Protein AF-A0A382ET36-F1 (afdb_monomer_lite)

Radius of gyration: 20.98 Å; chains: 1; bounding box: 44×44×84 Å

Structure (mmCIF, N/CA/C/O backbone):
data_AF-A0A382ET36-F1
#
_entry.id   AF-A0A382ET36-F1
#
loop_
_atom_site.group_PDB
_atom_site.id
_atom_site.type_symbol
_atom_site.label_atom_id
_atom_site.label_alt_id
_atom_site.label_comp_id
_atom_site.label_asym_id
_atom_site.label_entity_id
_atom_site.label_seq_id
_atom_site.pdbx_PDB_ins_code
_atom_site.Cartn_x
_atom_site.Cartn_y
_atom_site.Cartn_z
_atom_site.occupancy
_atom_site.B_iso_or_equiv
_atom_site.auth_seq_id
_atom_site.auth_comp_id
_atom_site.auth_asym_id
_atom_site.auth_atom_id
_atom_site.pdbx_PDB_model_num
ATOM 1 N N . MET A 1 1 ? 25.405 19.752 64.818 1.00 38.84 1 MET A N 1
ATOM 2 C CA . MET A 1 1 ? 25.797 19.235 63.486 1.00 38.84 1 MET A CA 1
ATOM 3 C C . MET A 1 1 ? 24.832 18.096 63.172 1.00 38.84 1 MET A C 1
ATOM 5 O O . MET A 1 1 ? 24.966 17.043 63.767 1.00 38.84 1 MET A O 1
ATOM 9 N N . ARG A 1 2 ? 23.612 18.401 62.718 1.00 44.94 2 ARG A N 1
ATOM 10 C CA . ARG A 1 2 ? 23.161 18.512 61.315 1.00 44.94 2 ARG A CA 1
ATOM 11 C C . ARG A 1 2 ? 23.387 17.213 60.532 1.00 44.94 2 ARG A C 1
ATOM 13 O O . ARG A 1 2 ? 24.529 16.916 60.215 1.00 44.94 2 ARG A O 1
ATOM 20 N N . ASN A 1 3 ? 22.295 16.484 60.277 1.00 40.38 3 ASN A N 1
ATOM 21 C CA . ASN A 1 3 ? 21.882 15.988 58.955 1.00 40.38 3 ASN A CA 1
ATOM 22 C C . ASN A 1 3 ? 20.541 15.239 59.080 1.00 40.38 3 ASN A C 1
ATOM 24 O O . ASN A 1 3 ? 20.500 14.045 59.348 1.00 40.38 3 ASN A O 1
ATOM 28 N N . ILE A 1 4 ? 19.438 15.974 58.907 1.00 47.41 4 ILE A N 1
ATOM 29 C CA . ILE A 1 4 ? 18.112 15.412 58.621 1.00 47.41 4 ILE A CA 1
ATOM 30 C C . ILE A 1 4 ? 18.031 15.326 57.096 1.00 47.41 4 ILE A C 1
ATOM 32 O O . ILE A 1 4 ? 18.038 16.358 56.426 1.00 47.41 4 ILE A O 1
ATOM 36 N N . ILE A 1 5 ? 18.028 14.110 56.553 1.00 51.38 5 ILE A N 1
ATOM 37 C CA . ILE A 1 5 ? 17.804 13.863 55.126 1.00 51.38 5 ILE A CA 1
ATOM 38 C C . ILE A 1 5 ? 16.295 13.967 54.895 1.00 51.38 5 ILE A C 1
ATOM 40 O O . ILE A 1 5 ? 15.520 13.135 55.361 1.00 51.38 5 ILE A O 1
ATOM 44 N N . LEU A 1 6 ? 15.889 15.044 54.227 1.00 43.28 6 LEU A N 1
ATOM 45 C CA . LEU A 1 6 ? 14.518 15.299 53.807 1.00 43.28 6 LEU A CA 1
ATOM 46 C C . LEU A 1 6 ? 14.215 14.381 52.611 1.00 43.28 6 LEU A C 1
ATOM 48 O O . LEU A 1 6 ? 14.739 14.596 51.519 1.00 43.28 6 LEU A O 1
ATOM 52 N N . PHE A 1 7 ? 13.408 13.338 52.812 1.00 47.53 7 PHE A N 1
ATOM 53 C CA . PHE A 1 7 ? 12.861 12.543 51.712 1.00 47.53 7 PHE A CA 1
ATOM 54 C C . PHE A 1 7 ? 11.809 13.402 51.002 1.00 47.53 7 PHE A C 1
ATOM 56 O O . PHE A 1 7 ? 10.704 13.608 51.505 1.00 47.53 7 PHE A O 1
ATOM 63 N N . LEU A 1 8 ? 12.190 13.976 49.864 1.00 47.06 8 LEU A N 1
ATOM 64 C CA . LEU A 1 8 ? 11.314 14.781 49.024 1.00 47.06 8 LEU A CA 1
ATOM 65 C C . LEU A 1 8 ? 10.393 13.814 48.269 1.00 47.06 8 LEU A C 1
ATOM 67 O O . LEU A 1 8 ? 10.753 13.266 47.232 1.00 47.06 8 LEU A O 1
ATOM 71 N N . VAL A 1 9 ? 9.221 13.543 48.847 1.00 47.59 9 VAL A N 1
ATOM 72 C CA . VAL A 1 9 ? 8.123 12.852 48.164 1.00 47.59 9 VAL A CA 1
ATOM 73 C C . VAL A 1 9 ? 7.672 13.767 47.030 1.00 47.59 9 VAL A C 1
ATOM 75 O O . VAL A 1 9 ? 7.001 14.772 47.258 1.00 47.59 9 VAL A O 1
ATOM 78 N N . PHE A 1 10 ? 8.097 13.448 45.809 1.00 49.44 10 PHE A N 1
ATOM 79 C CA . PHE A 1 10 ? 7.604 14.093 44.602 1.00 49.44 10 PHE A CA 1
ATOM 80 C C . PHE A 1 10 ? 6.151 13.645 44.420 1.00 49.44 10 PHE A C 1
ATOM 82 O O . PHE A 1 10 ? 5.871 12.553 43.929 1.00 49.44 10 PHE A O 1
ATOM 89 N N . VAL A 1 11 ? 5.216 14.462 44.906 1.00 50.00 11 VAL A N 1
ATOM 90 C CA . VAL A 1 11 ? 3.791 14.313 44.609 1.00 50.00 11 VAL A CA 1
ATOM 91 C C . VAL A 1 11 ? 3.626 14.651 43.131 1.00 50.00 11 VAL A C 1
ATOM 93 O O . VAL A 1 11 ? 3.481 15.812 42.755 1.00 50.00 11 VAL A O 1
ATOM 96 N N . VAL A 1 12 ? 3.711 13.627 42.281 1.00 52.78 12 VAL A N 1
ATOM 97 C CA . VAL A 1 12 ? 3.268 13.717 40.891 1.00 52.78 12 VAL A CA 1
ATOM 98 C C . VAL A 1 12 ? 1.755 13.889 40.945 1.00 52.78 12 VAL A C 1
ATOM 100 O O . VAL A 1 12 ? 1.018 12.955 41.251 1.00 52.78 12 VAL A O 1
ATOM 103 N N . LEU A 1 13 ? 1.301 15.116 40.697 1.00 46.47 13 LEU A N 1
ATOM 104 C CA . LEU A 1 13 ? -0.079 15.418 40.343 1.00 46.47 13 LEU A CA 1
ATOM 105 C C . LEU A 1 13 ? -0.389 14.655 39.052 1.00 46.47 13 LEU A C 1
ATOM 107 O O . LEU A 1 13 ? -0.078 15.117 37.958 1.00 46.47 13 LEU A O 1
ATOM 111 N N . THR A 1 14 ? -0.952 13.456 39.178 1.00 46.59 14 THR A N 1
ATOM 112 C CA . THR A 1 14 ? -1.425 12.672 38.042 1.00 46.59 14 THR A CA 1
ATOM 113 C C . THR A 1 14 ? -2.720 13.295 37.533 1.00 46.59 14 THR A C 1
ATOM 115 O O . THR A 1 14 ? -3.825 12.878 37.877 1.00 46.59 14 THR A O 1
ATOM 118 N N . SER A 1 15 ? -2.598 14.319 36.685 1.00 49.06 15 SER A N 1
ATOM 119 C CA . SER A 1 15 ? -3.648 14.581 35.709 1.00 49.06 15 SER A CA 1
ATOM 120 C C . SER A 1 15 ? -3.739 13.327 34.841 1.00 49.06 15 SER A C 1
ATOM 122 O O . SER A 1 15 ? -2.810 12.975 34.115 1.00 49.06 15 SER A O 1
ATOM 124 N N . SER A 1 16 ? -4.849 12.606 34.961 1.00 56.72 16 SER A N 1
ATOM 125 C CA . SER A 1 16 ? -5.079 11.320 34.292 1.00 56.72 16 SER A CA 1
ATOM 126 C C . SER A 1 16 ? -4.919 11.392 32.765 1.00 56.72 16 SER A C 1
ATOM 128 O O . SER A 1 16 ? -4.762 10.360 32.133 1.00 56.72 16 SER A O 1
ATOM 130 N N . GLY A 1 17 ? -4.911 12.598 32.182 1.00 53.47 17 GLY A N 1
ATOM 131 C CA . GLY A 1 17 ? -4.715 12.824 30.749 1.00 53.47 17 GLY A CA 1
ATOM 132 C C . GLY A 1 17 ? -3.260 12.901 30.268 1.00 53.47 17 GLY A C 1
ATOM 133 O O . GLY A 1 17 ? -3.009 12.556 29.120 1.00 53.47 17 GLY A O 1
ATOM 134 N N . CYS A 1 18 ? -2.284 13.304 31.097 1.00 55.53 18 CYS A N 1
ATOM 135 C CA . CYS A 1 18 ? -0.884 13.375 30.633 1.00 55.53 18 CYS A CA 1
ATOM 136 C C . CYS A 1 18 ? -0.252 11.986 30.505 1.00 55.53 18 CYS A C 1
ATOM 138 O O . CYS A 1 18 ? 0.546 11.754 29.604 1.00 55.53 18 CYS A O 1
ATOM 140 N N . LEU A 1 19 ? -0.599 11.061 31.404 1.00 52.47 19 LEU A N 1
ATOM 141 C CA . LEU A 1 19 ? -0.015 9.722 31.407 1.00 52.47 19 LEU A CA 1
ATOM 142 C C . LEU A 1 19 ? -0.543 8.852 30.257 1.00 52.47 19 LEU A C 1
ATOM 144 O O . LEU A 1 19 ? 0.229 8.072 29.715 1.00 52.47 19 LEU A O 1
ATOM 148 N N . ASP A 1 20 ? -1.812 9.004 29.865 1.00 55.31 20 ASP A N 1
ATOM 149 C CA . ASP A 1 20 ? -2.382 8.285 28.715 1.00 55.31 20 ASP A CA 1
ATOM 150 C C . ASP A 1 20 ? -1.794 8.788 27.390 1.00 55.31 20 ASP A C 1
ATOM 152 O O . ASP A 1 20 ? -1.359 7.979 26.578 1.00 55.31 20 ASP A O 1
ATOM 156 N N . SER A 1 21 ? -1.658 10.110 27.217 1.00 54.09 21 SER A N 1
ATOM 157 C CA . SER A 1 21 ? -0.985 10.690 26.043 1.00 54.09 21 SER A CA 1
ATOM 158 C C . SER A 1 21 ? 0.478 10.248 25.939 1.00 54.09 21 SER A C 1
ATOM 160 O O . SER A 1 21 ? 0.940 9.918 24.853 1.00 54.09 21 SER A O 1
ATOM 162 N N . LEU A 1 22 ? 1.199 10.199 27.066 1.00 52.34 22 LEU A N 1
ATOM 163 C CA . LEU A 1 22 ? 2.572 9.690 27.107 1.00 52.34 22 LEU A CA 1
ATOM 164 C C . LEU A 1 22 ? 2.630 8.183 26.825 1.00 52.34 22 LEU A C 1
ATOM 166 O O . LEU A 1 22 ? 3.591 7.709 26.240 1.00 52.34 22 LEU A O 1
ATOM 170 N N . LYS A 1 23 ? 1.624 7.404 27.228 1.00 53.94 23 LYS A N 1
ATOM 171 C CA . LYS A 1 23 ? 1.584 5.955 27.002 1.00 53.94 23 LYS A CA 1
ATOM 172 C C . LYS A 1 23 ? 1.295 5.602 25.539 1.00 53.94 23 LYS A C 1
ATOM 174 O O . LYS A 1 23 ? 1.909 4.665 25.034 1.00 53.94 23 LYS A O 1
ATOM 179 N N . ASP A 1 24 ? 0.421 6.362 24.881 1.00 54.69 24 ASP A N 1
ATOM 180 C CA . ASP A 1 24 ? 0.152 6.245 23.442 1.00 54.69 24 ASP A CA 1
ATOM 181 C C . ASP A 1 24 ? 1.365 6.681 22.592 1.00 54.69 24 ASP A C 1
ATOM 183 O O . ASP A 1 24 ? 1.622 6.079 21.551 1.00 54.69 24 ASP A O 1
ATOM 187 N N . GLU A 1 25 ? 2.161 7.655 23.057 1.00 50.84 25 GLU A N 1
ATOM 188 C CA . GLU A 1 25 ? 3.462 7.997 22.453 1.00 50.84 25 GLU A CA 1
ATOM 189 C C . GLU A 1 25 ? 4.542 6.926 22.703 1.00 50.84 25 GLU A C 1
ATOM 191 O O . GLU A 1 25 ? 5.349 6.643 21.821 1.00 50.84 25 GLU A O 1
ATOM 196 N N . ILE A 1 26 ? 4.573 6.309 23.891 1.00 55.16 26 ILE A N 1
ATOM 197 C CA . ILE A 1 26 ? 5.637 5.367 24.292 1.00 55.16 26 ILE A CA 1
ATOM 198 C C . ILE A 1 26 ? 5.464 3.969 23.668 1.00 55.16 26 ILE A C 1
ATOM 200 O O . ILE A 1 26 ? 6.450 3.246 23.524 1.00 55.16 26 ILE A O 1
ATOM 204 N N . VAL A 1 27 ? 4.250 3.569 23.271 1.00 66.19 27 VAL A N 1
ATOM 205 C CA . VAL A 1 27 ? 3.990 2.281 22.595 1.00 66.19 27 VAL A CA 1
ATOM 206 C C . VAL A 1 27 ? 3.071 2.499 21.391 1.00 66.19 27 VAL A C 1
ATOM 208 O O . VAL A 1 27 ? 1.916 2.074 21.375 1.00 66.19 27 VAL A O 1
ATOM 211 N N . SER A 1 28 ? 3.584 3.187 20.370 1.00 86.00 28 SER A N 1
ATOM 212 C CA . SER A 1 28 ? 2.895 3.295 19.084 1.00 86.00 28 SER A CA 1
ATOM 213 C C . SER A 1 28 ? 3.002 1.981 18.312 1.00 86.00 28 SER A C 1
ATOM 215 O O . SER A 1 28 ? 4.103 1.486 18.076 1.00 86.00 28 SER A O 1
ATOM 217 N N . CYS A 1 29 ? 1.864 1.456 17.850 1.00 92.56 29 CYS A N 1
ATOM 218 C CA . CYS A 1 29 ? 1.833 0.289 16.966 1.00 92.56 29 CYS A CA 1
ATOM 219 C C . CYS A 1 29 ? 2.490 0.547 15.597 1.00 92.56 29 CYS A C 1
ATOM 221 O O . CYS A 1 29 ? 2.742 -0.395 14.856 1.00 92.56 29 CYS A O 1
ATOM 223 N N . GLU A 1 30 ? 2.766 1.812 15.251 1.00 93.56 30 GLU A N 1
ATOM 224 C CA . GLU A 1 30 ? 3.417 2.177 13.986 1.00 93.56 30 GLU A CA 1
ATOM 225 C C . GLU A 1 30 ? 4.874 1.715 13.926 1.00 93.56 30 GLU A C 1
ATOM 227 O O . GLU A 1 30 ? 5.405 1.512 12.841 1.00 93.56 30 GLU A O 1
ATOM 232 N N . ASN A 1 31 ? 5.516 1.513 15.080 1.00 89.94 31 ASN A N 1
ATOM 233 C CA . ASN A 1 31 ? 6.948 1.226 15.157 1.00 89.94 31 ASN A CA 1
ATOM 234 C C . ASN A 1 31 ? 7.330 -0.141 14.578 1.00 89.94 31 ASN A C 1
ATOM 236 O O . ASN A 1 31 ? 8.514 -0.405 14.371 1.00 89.94 31 ASN A O 1
ATOM 240 N N . LYS A 1 32 ? 6.358 -1.036 14.370 1.00 90.56 32 LYS A N 1
ATOM 241 C CA . LYS A 1 32 ? 6.615 -2.377 13.861 1.00 90.56 32 LYS A CA 1
ATOM 242 C C . LYS A 1 32 ? 5.453 -2.901 13.025 1.00 90.56 32 LYS A C 1
ATOM 244 O O . LYS A 1 32 ? 4.290 -2.860 13.426 1.00 90.56 32 LYS A O 1
ATOM 249 N N . VAL A 1 33 ? 5.808 -3.490 11.888 1.00 93.75 33 VAL A N 1
ATOM 250 C CA . VAL A 1 33 ? 4.891 -4.200 10.995 1.00 93.75 33 VAL A CA 1
ATOM 251 C C . VAL A 1 33 ? 4.051 -5.224 11.771 1.00 93.75 33 VAL A C 1
ATOM 253 O O . VAL A 1 33 ? 4.563 -6.009 12.574 1.00 93.75 33 VAL A O 1
ATOM 256 N N . GLY A 1 34 ? 2.735 -5.203 11.549 1.00 92.81 34 GLY A N 1
ATOM 257 C CA . GLY A 1 34 ? 1.784 -6.129 12.175 1.00 92.81 34 GLY A CA 1
ATOM 258 C C . GLY A 1 34 ? 1.294 -5.736 13.577 1.00 92.81 34 GLY A C 1
ATOM 259 O O . GLY A 1 34 ? 0.346 -6.343 14.099 1.00 92.81 34 GLY A O 1
ATOM 260 N N . GLU A 1 35 ? 1.883 -4.724 14.223 1.00 93.25 35 GLU A N 1
ATOM 261 C CA . GLU A 1 35 ? 1.445 -4.311 15.562 1.00 93.25 35 GLU A CA 1
ATOM 262 C C . GLU A 1 35 ? 0.117 -3.545 15.536 1.00 93.25 35 GLU A C 1
ATOM 264 O O . GLU A 1 35 ? -0.684 -3.694 16.463 1.00 93.25 35 GLU A O 1
ATOM 269 N N . CYS A 1 36 ? -0.195 -2.824 14.453 1.00 95.81 36 CYS A N 1
ATOM 270 C CA . CYS A 1 36 ? -1.479 -2.129 14.309 1.00 95.81 36 CYS A CA 1
ATOM 271 C C . CYS A 1 36 ? -2.652 -3.041 13.903 1.00 95.81 36 CYS A C 1
ATOM 273 O O . CYS A 1 36 ? -3.771 -2.551 13.745 1.00 95.81 36 CYS A O 1
ATOM 275 N N . ARG A 1 37 ? -2.464 -4.367 13.784 1.00 95.62 37 ARG A N 1
ATOM 276 C CA . ARG A 1 37 ? -3.498 -5.298 13.282 1.00 95.62 37 ARG A CA 1
ATOM 277 C C . ARG A 1 37 ? -4.863 -5.150 13.957 1.00 95.62 37 ARG A C 1
ATOM 279 O O . ARG A 1 37 ? -5.883 -5.219 13.285 1.00 95.62 37 ARG A O 1
ATOM 286 N N . TYR A 1 38 ? -4.921 -4.921 15.271 1.00 95.00 38 TYR A N 1
ATOM 287 C CA . TYR A 1 38 ? -6.206 -4.767 15.962 1.00 95.00 38 TYR A CA 1
ATOM 288 C C . TYR A 1 38 ? -6.871 -3.425 15.648 1.00 95.00 38 TYR A C 1
ATOM 290 O O . TYR A 1 38 ? -8.091 -3.375 15.521 1.00 95.00 38 TYR A O 1
ATOM 298 N N . GLU A 1 39 ? -6.086 -2.359 15.465 1.00 96.69 39 GLU A N 1
ATOM 299 C CA . GLU A 1 39 ? -6.589 -1.053 15.027 1.00 96.69 39 GLU A CA 1
ATOM 300 C C . GLU A 1 39 ? -7.105 -1.114 13.581 1.00 96.69 39 GLU A C 1
ATOM 302 O O . GLU A 1 39 ? -8.121 -0.491 13.265 1.00 96.69 39 GLU A O 1
ATOM 307 N N . ILE A 1 40 ? -6.478 -1.935 12.731 1.00 97.56 40 ILE A N 1
ATOM 308 C CA . ILE A 1 40 ? -6.907 -2.201 11.350 1.00 97.56 40 ILE A CA 1
ATOM 309 C C . ILE A 1 40 ? -8.167 -3.082 11.315 1.00 97.56 40 ILE A C 1
ATOM 311 O O . ILE A 1 40 ? -9.136 -2.736 10.639 1.00 97.56 40 ILE A O 1
ATOM 315 N N . LEU A 1 41 ? -8.209 -4.181 12.073 1.00 97.50 41 LEU A N 1
ATOM 316 C CA . LEU A 1 41 ? -9.297 -5.166 12.019 1.00 97.50 41 LEU A CA 1
ATOM 317 C C . LEU A 1 41 ? -10.562 -4.700 12.751 1.00 97.50 41 LEU A C 1
ATOM 319 O O . LEU A 1 41 ? -11.654 -4.830 12.212 1.00 97.50 41 LEU A O 1
ATOM 323 N N . GLN A 1 42 ? -10.444 -4.115 13.946 1.00 97.69 42 GLN A N 1
ATOM 324 C CA . GLN A 1 42 ? -11.595 -3.860 14.824 1.00 97.69 42 GLN A CA 1
ATOM 325 C C . GLN A 1 42 ? -12.146 -2.439 14.692 1.00 97.69 42 GLN A C 1
ATOM 327 O O . GLN A 1 42 ? -11.399 -1.469 14.574 1.00 97.69 42 GLN A O 1
ATOM 332 N N . ALA A 1 43 ? -13.465 -2.279 14.796 1.00 97.06 43 ALA A N 1
ATOM 333 C CA . ALA A 1 43 ? -14.120 -0.968 14.711 1.00 97.06 43 ALA A CA 1
ATOM 334 C C . ALA A 1 43 ? -14.121 -0.158 16.022 1.00 97.06 43 ALA A C 1
ATOM 336 O O . ALA A 1 43 ? -14.569 0.987 16.031 1.00 97.06 43 ALA A O 1
ATOM 337 N N . SER A 1 44 ? -13.656 -0.745 17.130 1.00 94.50 44 SER A N 1
ATOM 338 C CA . SER A 1 44 ? -13.774 -0.187 18.486 1.00 94.50 44 SER A CA 1
ATOM 339 C C . SER A 1 44 ? -13.039 1.146 18.665 1.00 94.50 44 SER A C 1
ATOM 341 O O . SER A 1 44 ? -13.588 2.060 19.277 1.00 94.50 44 SER A O 1
ATOM 343 N N . LYS A 1 45 ? -11.820 1.261 18.121 1.00 94.25 45 LYS A N 1
ATOM 344 C CA . LYS A 1 45 ? -11.007 2.491 18.148 1.00 94.25 45 LYS A CA 1
ATOM 345 C C . LYS A 1 45 ? -11.184 3.324 16.878 1.00 94.25 45 LYS A C 1
ATOM 347 O O . LYS A 1 45 ? -11.380 4.535 16.950 1.00 94.25 45 LYS A O 1
ATOM 352 N N . TYR A 1 46 ? -11.162 2.665 15.722 1.00 97.62 46 TYR A N 1
ATOM 353 C CA . TYR A 1 46 ? -11.320 3.297 14.417 1.00 97.62 46 TYR A CA 1
ATOM 354 C C . TYR A 1 46 ? -12.391 2.557 13.620 1.00 97.62 46 TYR A C 1
ATOM 356 O O . TYR A 1 46 ? -12.181 1.429 13.181 1.00 97.62 46 TYR A O 1
ATOM 364 N N . SER A 1 47 ? -13.550 3.184 13.436 1.00 97.94 47 SER A N 1
ATOM 365 C CA . SER A 1 47 ? -14.682 2.603 12.702 1.00 97.94 47 SER A CA 1
ATOM 366 C C . SER A 1 47 ? -14.610 2.848 11.194 1.00 97.94 47 SER A C 1
ATOM 368 O O . SER A 1 47 ? -15.378 2.247 10.438 1.00 97.94 47 SER A O 1
ATOM 370 N N . LYS A 1 48 ? -13.690 3.713 10.752 1.00 98.56 48 LYS A N 1
ATOM 371 C CA . LYS A 1 48 ? -13.405 4.033 9.349 1.00 98.56 48 LYS A CA 1
ATOM 372 C C . LYS A 1 48 ? -11.949 3.711 9.029 1.00 98.56 48 LYS A C 1
ATOM 374 O O . LYS A 1 48 ? -11.092 3.799 9.910 1.00 98.56 48 LYS A O 1
ATOM 379 N N . LEU A 1 49 ? -11.674 3.386 7.774 1.00 98.75 49 LEU A N 1
ATOM 380 C CA . LEU A 1 49 ? -10.320 3.196 7.267 1.00 98.75 49 LEU A CA 1
ATOM 381 C C . LEU A 1 49 ? -10.160 3.981 5.969 1.00 98.75 49 LEU A C 1
ATOM 383 O O . LEU A 1 49 ? -11.048 3.989 5.117 1.00 98.75 49 LEU A O 1
ATOM 387 N N . HIS A 1 50 ? -9.037 4.672 5.851 1.00 98.81 50 HIS A N 1
ATOM 388 C CA . HIS A 1 50 ? -8.652 5.385 4.649 1.00 98.81 50 HIS A CA 1
ATOM 389 C C . HIS A 1 50 ? -7.350 4.814 4.104 1.00 98.81 50 HIS A C 1
ATOM 391 O O . HIS A 1 50 ? -6.419 4.588 4.871 1.00 98.81 50 HIS A O 1
ATOM 397 N N . ILE A 1 51 ? -7.317 4.565 2.802 1.00 98.81 51 ILE A N 1
ATOM 398 C CA . ILE A 1 51 ? -6.120 4.155 2.077 1.00 98.81 51 ILE A CA 1
ATOM 399 C C . ILE A 1 51 ? -5.625 5.390 1.337 1.00 98.81 51 ILE A C 1
ATOM 401 O O . ILE A 1 51 ? -6.302 5.884 0.435 1.00 98.81 51 ILE A O 1
ATOM 405 N N . GLU A 1 52 ? -4.478 5.896 1.751 1.00 98.81 52 GLU A N 1
ATOM 406 C CA . GLU A 1 52 ? -3.789 6.983 1.074 1.00 98.81 52 GLU A CA 1
ATOM 407 C C . GLU A 1 52 ? -2.698 6.384 0.191 1.00 98.81 52 GLU A C 1
ATOM 409 O O . GLU A 1 52 ? -1.836 5.660 0.685 1.00 98.81 52 GLU A O 1
ATOM 414 N N . ILE A 1 53 ? -2.763 6.645 -1.114 1.00 98.94 53 ILE A N 1
ATOM 415 C CA . ILE A 1 53 ? -1.765 6.163 -2.069 1.00 98.94 53 ILE A CA 1
ATOM 416 C C . ILE A 1 53 ? -1.014 7.360 -2.640 1.00 98.94 53 ILE A C 1
ATOM 418 O O . ILE A 1 53 ? -1.613 8.226 -3.281 1.00 98.94 53 ILE A O 1
ATOM 422 N N . ASN A 1 54 ? 0.301 7.387 -2.472 1.00 98.88 54 ASN A N 1
ATOM 423 C CA . ASN A 1 54 ? 1.162 8.322 -3.186 1.00 98.88 54 ASN A CA 1
ATOM 424 C C . ASN A 1 54 ? 2.016 7.538 -4.179 1.00 98.88 54 ASN A C 1
ATOM 426 O O . ASN A 1 54 ? 2.579 6.504 -3.832 1.00 98.88 54 ASN A O 1
ATOM 430 N N . TYR A 1 55 ? 2.106 8.013 -5.415 1.00 98.88 55 TYR A N 1
ATOM 431 C CA . TYR A 1 55 ? 2.813 7.300 -6.476 1.00 98.88 55 TYR A CA 1
ATOM 432 C C . TYR A 1 55 ? 3.751 8.228 -7.241 1.00 98.88 55 TYR A C 1
ATOM 434 O O . TYR A 1 55 ? 3.428 9.397 -7.470 1.00 98.88 55 TYR A O 1
ATOM 442 N N . VAL A 1 56 ? 4.913 7.717 -7.644 1.00 98.81 56 VAL A N 1
ATOM 443 C CA . VAL A 1 56 ? 5.768 8.424 -8.600 1.00 98.81 56 VAL A CA 1
ATOM 444 C C . VAL A 1 56 ? 5.001 8.560 -9.913 1.00 98.81 56 VAL A C 1
ATOM 446 O O . VAL A 1 56 ? 4.294 7.647 -10.328 1.00 98.81 56 VAL A O 1
ATOM 449 N N . SER A 1 57 ? 5.094 9.722 -10.554 1.00 98.31 57 SER A N 1
ATOM 450 C CA . SER A 1 57 ? 4.418 9.995 -11.827 1.00 98.31 57 SER A CA 1
ATOM 451 C C . SER A 1 57 ? 4.688 8.882 -12.848 1.00 98.31 57 SER A C 1
ATOM 453 O O . SER A 1 57 ? 5.795 8.350 -12.907 1.00 98.31 57 SER A O 1
ATOM 455 N N . ASP A 1 58 ? 3.653 8.517 -13.607 1.00 97.12 58 ASP A N 1
ATOM 456 C CA . ASP A 1 58 ? 3.634 7.393 -14.556 1.00 97.12 58 ASP A CA 1
ATOM 457 C C . ASP A 1 58 ? 3.776 5.988 -13.919 1.00 97.12 58 ASP A C 1
ATOM 459 O O . ASP A 1 58 ? 3.924 5.000 -14.634 1.00 97.12 58 ASP A O 1
ATOM 463 N N . ASN A 1 59 ? 3.713 5.880 -12.585 1.00 98.19 59 ASN A N 1
ATOM 464 C CA . ASN A 1 59 ? 3.745 4.620 -11.831 1.00 98.19 59 ASN A CA 1
ATOM 465 C C . ASN A 1 59 ? 2.472 4.426 -10.986 1.00 98.19 59 ASN A C 1
ATOM 467 O O . ASN A 1 59 ? 2.517 3.871 -9.885 1.00 98.19 59 ASN A O 1
ATOM 471 N N . GLU A 1 60 ? 1.323 4.908 -11.466 1.00 98.25 60 GLU A N 1
ATOM 472 C CA . GLU A 1 60 ? 0.050 4.730 -10.770 1.00 98.25 60 GLU A CA 1
ATOM 473 C C . GLU A 1 60 ? -0.306 3.246 -10.520 1.00 98.25 60 GLU A C 1
ATOM 475 O O . GLU A 1 60 ? 0.035 2.349 -11.310 1.00 98.25 60 GLU A O 1
ATOM 480 N N . PRO A 1 61 ? -1.032 2.953 -9.425 1.00 98.38 61 PRO A N 1
ATOM 481 C CA . PRO A 1 61 ? -1.524 1.606 -9.181 1.00 98.38 61 PRO A CA 1
ATOM 482 C C . PRO A 1 61 ? -2.589 1.198 -10.209 1.00 98.38 61 PRO A C 1
ATOM 484 O O . PRO A 1 61 ? -3.416 2.008 -10.639 1.00 98.38 61 PRO A O 1
ATOM 487 N N . ASP A 1 62 ? -2.643 -0.089 -10.551 1.00 98.50 62 ASP A N 1
ATOM 488 C CA . ASP A 1 62 ? -3.734 -0.635 -11.352 1.00 98.50 62 ASP A CA 1
ATOM 489 C C . ASP A 1 62 ? -5.054 -0.560 -10.568 1.00 98.50 62 ASP A C 1
ATOM 491 O O . ASP A 1 62 ? -5.181 -1.029 -9.432 1.00 98.50 62 ASP A O 1
ATOM 495 N N . SER A 1 63 ? -6.079 0.020 -11.196 1.00 98.12 63 SER A N 1
ATOM 496 C CA . SER A 1 63 ? -7.380 0.232 -10.550 1.00 98.12 63 SER A CA 1
ATOM 497 C C . SER A 1 63 ? -8.041 -1.060 -10.048 1.00 98.12 63 SER A C 1
ATOM 499 O O . SER A 1 63 ? -8.665 -1.047 -8.987 1.00 98.12 63 SER A O 1
ATOM 501 N N . GLU A 1 64 ? -7.869 -2.194 -10.739 1.00 98.38 64 GLU A N 1
ATOM 502 C CA . GLU A 1 64 ? -8.416 -3.477 -10.290 1.00 98.38 64 GLU A CA 1
ATOM 503 C C . GLU A 1 64 ? -7.620 -4.071 -9.126 1.00 98.38 64 GLU A C 1
ATOM 505 O O . GLU A 1 64 ? -8.179 -4.830 -8.330 1.00 98.38 64 GLU A O 1
ATOM 510 N N . ALA A 1 65 ? -6.323 -3.767 -9.030 1.00 98.44 65 ALA A N 1
ATOM 511 C CA . ALA A 1 65 ? -5.494 -4.168 -7.899 1.00 98.44 65 ALA A CA 1
ATOM 512 C C . ALA A 1 65 ? -5.915 -3.418 -6.626 1.00 98.44 65 ALA A C 1
ATOM 514 O O . ALA A 1 65 ? -6.164 -4.040 -5.589 1.00 98.44 65 ALA A O 1
ATOM 515 N N . VAL A 1 66 ? -6.132 -2.105 -6.736 1.00 98.62 66 VAL A N 1
ATOM 516 C CA . VAL A 1 66 ? -6.662 -1.269 -5.646 1.00 98.62 66 VAL A CA 1
ATOM 517 C C . VAL A 1 66 ? -8.071 -1.705 -5.236 1.00 98.62 66 VAL A C 1
ATOM 519 O O . VAL A 1 66 ? -8.365 -1.825 -4.043 1.00 98.62 66 VAL A O 1
ATOM 522 N N . ASP A 1 67 ? -8.945 -1.999 -6.201 1.00 98.50 67 ASP A N 1
ATOM 523 C CA . ASP A 1 67 ? -10.2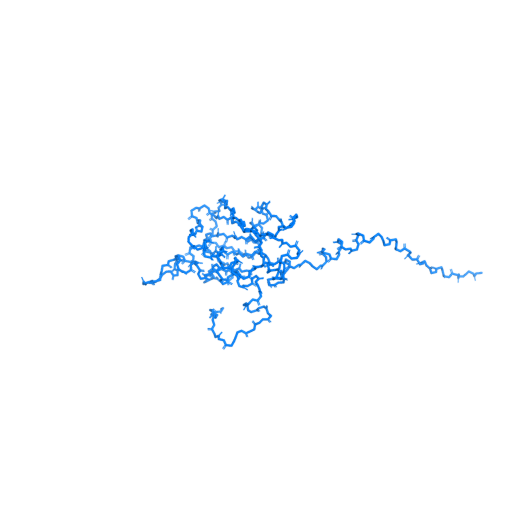93 -2.490 -5.910 1.00 98.50 67 ASP A CA 1
ATOM 524 C C . ASP A 1 67 ? -10.289 -3.859 -5.223 1.00 98.50 67 ASP A C 1
ATOM 526 O O . ASP A 1 67 ? -11.125 -4.106 -4.347 1.00 98.50 67 ASP A O 1
ATOM 530 N N . LEU A 1 68 ? -9.361 -4.751 -5.584 1.00 98.56 68 LEU A N 1
ATOM 531 C CA . LEU A 1 68 ? -9.191 -6.023 -4.887 1.00 98.56 68 LEU A CA 1
ATOM 532 C C . LEU A 1 68 ? -8.755 -5.796 -3.437 1.00 98.56 68 LEU A C 1
ATOM 534 O O . LEU A 1 68 ? -9.350 -6.391 -2.537 1.00 98.56 68 LEU A O 1
ATOM 538 N N . LEU A 1 69 ? -7.763 -4.934 -3.197 1.00 98.50 69 LEU A N 1
ATOM 539 C CA . LEU A 1 69 ? -7.315 -4.597 -1.845 1.00 98.50 69 LEU A CA 1
ATOM 540 C C . LEU A 1 69 ? -8.479 -4.062 -0.999 1.00 98.50 69 LEU A C 1
ATOM 542 O O . LEU A 1 69 ? -8.727 -4.571 0.096 1.00 98.50 69 LEU A O 1
ATOM 546 N N . ARG A 1 70 ? -9.255 -3.107 -1.532 1.00 98.50 70 ARG A N 1
ATOM 547 C CA . ARG A 1 70 ? -10.458 -2.579 -0.869 1.00 98.50 70 ARG A CA 1
ATOM 548 C C . ARG A 1 70 ? -11.437 -3.693 -0.500 1.00 98.50 70 ARG A C 1
ATOM 550 O O . ARG A 1 70 ? -11.873 -3.760 0.645 1.00 98.50 70 ARG A O 1
ATOM 557 N N . GLN A 1 71 ? -11.741 -4.594 -1.436 1.00 98.44 71 GLN A N 1
ATOM 558 C CA . GLN A 1 71 ? -12.631 -5.732 -1.184 1.00 98.44 71 GLN A CA 1
ATOM 559 C C . GLN A 1 71 ? -12.090 -6.668 -0.097 1.00 98.44 71 GLN A C 1
ATOM 561 O O . GLN A 1 71 ? -12.865 -7.169 0.715 1.00 98.44 71 GLN A O 1
ATOM 566 N N . ARG A 1 72 ? -10.775 -6.921 -0.052 1.00 98.12 72 ARG A N 1
ATOM 567 C CA . ARG A 1 72 ? -10.169 -7.740 1.009 1.00 98.12 72 ARG A CA 1
ATOM 568 C C . ARG A 1 72 ? -10.289 -7.071 2.369 1.00 98.12 72 ARG A C 1
ATOM 570 O O . ARG A 1 72 ? -10.696 -7.738 3.314 1.00 98.12 72 ARG A O 1
ATOM 577 N N . ILE A 1 73 ? -10.035 -5.769 2.457 1.00 98.12 73 ILE A N 1
ATOM 578 C CA . ILE A 1 73 ? -10.213 -4.996 3.693 1.00 98.12 73 ILE A CA 1
ATOM 579 C C . ILE A 1 73 ? -11.678 -5.048 4.160 1.00 98.12 73 ILE A C 1
ATOM 581 O O . ILE A 1 73 ? -11.942 -5.311 5.332 1.00 98.12 73 ILE A O 1
ATOM 585 N N . GLU A 1 74 ? -12.641 -4.861 3.255 1.00 97.56 74 GLU A N 1
ATOM 586 C CA . GLU A 1 74 ? -14.077 -4.965 3.565 1.00 97.56 74 GLU A CA 1
ATOM 587 C C . GLU A 1 74 ? -14.477 -6.366 4.066 1.00 97.56 74 GLU A C 1
ATOM 589 O O . GLU A 1 74 ? -15.381 -6.492 4.886 1.00 97.56 74 GLU A O 1
ATOM 594 N N . GLN A 1 75 ? -13.809 -7.425 3.594 1.00 97.62 75 GLN A N 1
ATOM 595 C CA . GLN A 1 75 ? -14.098 -8.810 3.987 1.00 97.62 75 GLN A CA 1
ATOM 596 C C . GLN A 1 75 ? -13.538 -9.194 5.359 1.00 97.62 75 GLN A C 1
ATOM 598 O O . GLN A 1 75 ? -14.118 -10.056 6.019 1.00 97.62 75 GLN A O 1
ATOM 603 N N . VAL A 1 76 ? -12.397 -8.626 5.758 1.00 96.88 76 VAL A N 1
ATOM 604 C CA . VAL A 1 76 ? -11.656 -9.082 6.951 1.00 96.88 76 VAL A CA 1
ATOM 605 C C . VAL A 1 76 ? -11.720 -8.115 8.129 1.00 96.88 76 VAL A C 1
ATOM 607 O O . VAL A 1 76 ? -11.294 -8.478 9.223 1.00 96.88 76 VAL A O 1
ATOM 610 N N . THR A 1 77 ? -12.232 -6.900 7.931 1.00 97.44 77 THR A N 1
ATOM 611 C CA . THR A 1 77 ? -12.316 -5.877 8.981 1.00 97.44 77 THR A CA 1
ATOM 612 C C . THR A 1 77 ? -13.763 -5.582 9.381 1.00 97.44 77 THR A C 1
ATOM 614 O O . THR A 1 77 ? -14.685 -5.705 8.582 1.00 97.44 77 THR A O 1
ATOM 617 N N . ASP A 1 78 ? -13.958 -5.090 10.604 1.00 97.94 78 ASP A N 1
ATOM 618 C CA . ASP A 1 78 ? -15.250 -4.601 11.105 1.00 97.94 78 ASP A CA 1
ATOM 619 C C . ASP A 1 78 ? -15.550 -3.150 10.657 1.00 97.94 78 ASP A C 1
ATOM 621 O O . ASP A 1 78 ? -16.435 -2.482 11.201 1.00 97.94 78 ASP A O 1
ATOM 625 N N . LYS A 1 79 ? -14.770 -2.593 9.719 1.00 97.81 79 LYS A N 1
ATOM 626 C CA . LYS A 1 79 ? -14.832 -1.174 9.346 1.00 97.81 79 LYS A CA 1
ATOM 627 C C . LYS A 1 79 ? -16.138 -0.855 8.617 1.00 97.81 79 LYS A C 1
ATOM 629 O O . LYS A 1 79 ? -16.529 -1.509 7.660 1.00 97.81 79 LYS A O 1
ATOM 634 N N . SER A 1 80 ? -16.787 0.226 9.038 1.00 96.94 80 SER A N 1
ATOM 635 C CA . SER A 1 80 ? -18.061 0.685 8.465 1.00 96.94 80 SER A CA 1
ATOM 636 C C . SER A 1 80 ? -17.912 1.411 7.126 1.00 96.94 80 SER A C 1
ATOM 638 O O . SER A 1 80 ? -18.881 1.571 6.386 1.00 96.94 80 SER A O 1
ATOM 640 N N . THR A 1 81 ? -16.720 1.931 6.831 1.00 97.12 81 THR A N 1
ATOM 641 C CA . THR A 1 81 ? -16.445 2.715 5.624 1.00 97.12 81 THR A CA 1
ATOM 642 C C . THR A 1 81 ? -14.971 2.608 5.269 1.00 97.12 81 THR A C 1
ATOM 644 O O . THR A 1 81 ? -14.120 2.860 6.127 1.00 97.12 81 THR A O 1
ATOM 647 N N . ILE A 1 82 ? -14.700 2.294 4.001 1.00 98.19 82 ILE A N 1
ATOM 648 C CA . ILE A 1 82 ? -13.369 2.310 3.394 1.00 98.19 82 ILE A CA 1
ATOM 649 C C . ILE A 1 82 ? -13.347 3.404 2.326 1.00 98.19 82 ILE A C 1
ATOM 651 O O . ILE A 1 82 ? -14.210 3.426 1.448 1.00 98.19 82 ILE A O 1
ATOM 655 N N . THR A 1 83 ? -12.394 4.330 2.403 1.00 98.44 83 THR A N 1
ATOM 656 C CA . THR A 1 83 ? -12.188 5.367 1.377 1.00 98.44 83 THR A CA 1
ATOM 657 C C . THR A 1 83 ? -10.761 5.336 0.857 1.00 98.44 83 THR A C 1
ATOM 659 O O 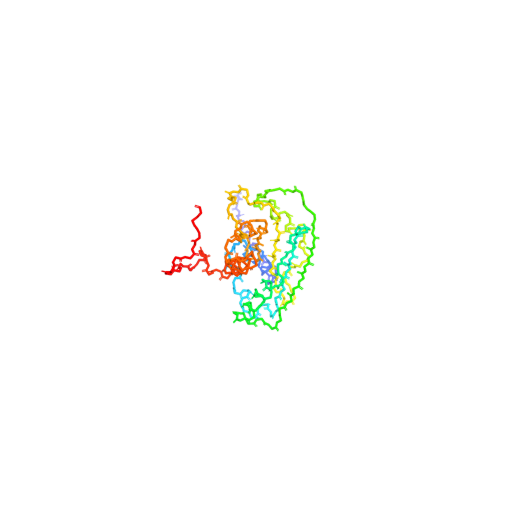. THR A 1 83 ? -9.865 4.869 1.554 1.00 98.44 83 THR A O 1
ATOM 662 N N . ILE A 1 84 ? -10.548 5.850 -0.354 1.00 98.69 84 ILE A N 1
ATOM 663 C CA . ILE A 1 84 ? -9.246 5.840 -1.027 1.00 98.69 84 ILE A CA 1
ATOM 664 C C . ILE A 1 84 ? -8.964 7.235 -1.585 1.00 98.69 84 ILE A C 1
ATOM 666 O O . ILE A 1 84 ? -9.874 7.865 -2.128 1.00 98.69 84 ILE A O 1
ATOM 670 N N . SER A 1 85 ? -7.730 7.710 -1.444 1.00 98.56 85 SER A N 1
ATOM 671 C CA . SER A 1 85 ? -7.184 8.863 -2.168 1.00 98.56 85 SER A CA 1
ATOM 672 C C . SER A 1 85 ? -5.910 8.445 -2.898 1.00 98.56 85 SER A C 1
ATOM 674 O O . SER A 1 85 ? -5.235 7.499 -2.491 1.00 98.56 85 SER A O 1
ATOM 676 N N . GLN A 1 86 ? -5.613 9.120 -4.009 1.00 98.56 86 GLN A N 1
ATOM 677 C CA . GLN A 1 86 ? -4.396 8.887 -4.778 1.00 98.56 86 GLN A CA 1
ATOM 678 C C . GLN A 1 86 ? -3.799 10.221 -5.220 1.00 98.56 86 GLN A C 1
ATOM 680 O O . GLN A 1 86 ? -4.522 11.044 -5.782 1.00 98.56 86 GLN A O 1
ATOM 685 N N . ASN A 1 87 ? -2.499 10.412 -5.002 1.00 98.50 87 ASN A N 1
ATOM 686 C CA . ASN A 1 87 ? -1.769 11.624 -5.371 1.00 98.50 87 ASN A CA 1
ATOM 687 C C . ASN A 1 87 ? -0.433 11.264 -6.042 1.00 98.50 87 ASN A C 1
ATOM 689 O O . ASN A 1 87 ? 0.323 10.440 -5.533 1.00 98.50 87 ASN A O 1
ATOM 693 N N . SER A 1 88 ? -0.125 11.904 -7.169 1.00 98.50 88 SER A N 1
ATOM 694 C CA . SER A 1 88 ? 1.161 11.736 -7.855 1.00 98.50 88 SER A CA 1
ATOM 695 C C . SER A 1 88 ? 2.229 12.669 -7.280 1.00 98.50 88 SER A C 1
ATOM 697 O O . SER A 1 88 ? 1.931 13.831 -6.995 1.00 98.50 88 SER A O 1
ATOM 699 N N . P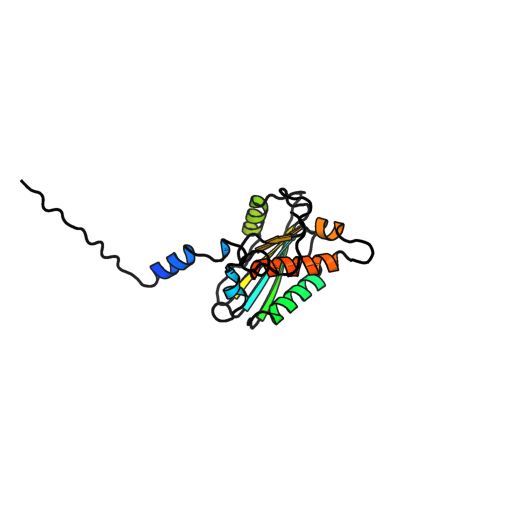HE A 1 89 ? 3.483 12.230 -7.250 1.00 98.62 89 PHE A N 1
ATOM 700 C CA . PHE A 1 89 ? 4.656 13.076 -7.011 1.00 98.62 89 PHE A CA 1
ATOM 701 C C . PHE A 1 89 ? 5.763 12.791 -8.040 1.00 98.62 89 PHE A C 1
ATOM 703 O O . PHE A 1 89 ? 5.618 11.924 -8.902 1.00 98.62 89 PHE A O 1
ATOM 710 N N . GLY A 1 90 ? 6.845 13.570 -8.023 1.00 98.00 90 GLY A N 1
ATOM 711 C CA . GLY A 1 90 ? 7.977 13.384 -8.935 1.00 98.00 90 GLY A CA 1
ATOM 712 C C . GLY A 1 90 ? 9.176 12.753 -8.234 1.00 98.00 90 GLY A C 1
ATOM 713 O O . GLY A 1 90 ? 9.529 13.177 -7.137 1.00 98.00 90 GLY A O 1
ATOM 714 N N . SER A 1 91 ? 9.834 11.809 -8.900 1.00 96.88 91 SER A N 1
ATOM 715 C CA . SER A 1 91 ? 11.175 11.323 -8.567 1.00 96.88 91 SER A CA 1
ATOM 716 C C . SER A 1 91 ? 11.905 10.966 -9.867 1.00 96.88 91 SER A C 1
ATOM 718 O O . SER A 1 91 ? 11.278 10.722 -10.898 1.00 96.88 91 SER A O 1
ATOM 720 N N . THR A 1 92 ? 13.233 11.016 -9.833 1.00 96.19 92 THR A N 1
ATOM 721 C CA . THR A 1 92 ? 14.117 10.566 -10.921 1.00 96.19 92 THR A CA 1
ATOM 722 C C . THR A 1 92 ? 15.078 9.480 -10.451 1.00 96.19 92 THR A C 1
ATOM 724 O O . THR A 1 92 ? 16.027 9.152 -11.165 1.00 96.19 92 THR A O 1
ATOM 727 N N . ASP A 1 93 ? 14.890 8.989 -9.229 1.00 97.50 93 ASP A N 1
ATOM 728 C CA . ASP A 1 93 ? 15.760 7.984 -8.634 1.00 97.50 93 ASP A CA 1
ATOM 729 C C . ASP A 1 93 ? 15.498 6.634 -9.303 1.00 97.50 93 ASP A C 1
ATOM 731 O O . ASP A 1 93 ? 14.502 6.455 -9.994 1.00 97.50 93 ASP A O 1
ATOM 735 N N . THR A 1 94 ? 16.420 5.690 -9.168 1.00 97.56 94 THR A N 1
ATOM 736 C CA . THR A 1 94 ? 16.281 4.342 -9.765 1.00 97.56 94 THR A CA 1
ATOM 737 C C . THR A 1 94 ? 16.405 3.235 -8.727 1.00 97.56 94 THR A C 1
ATOM 739 O O . THR A 1 94 ? 16.199 2.069 -9.042 1.00 97.56 94 THR A O 1
ATOM 742 N N . SER A 1 95 ? 16.714 3.604 -7.488 1.00 98.25 95 SER A N 1
ATOM 743 C CA . SER A 1 95 ? 16.831 2.732 -6.331 1.00 98.25 95 SER A CA 1
ATOM 744 C C . SER A 1 95 ? 16.547 3.561 -5.078 1.00 98.25 95 SER A C 1
ATOM 746 O O . SER A 1 95 ? 16.807 4.768 -5.092 1.00 98.25 95 SER A O 1
ATOM 748 N N . TYR A 1 96 ? 16.006 2.929 -4.037 1.00 98.56 96 TYR A N 1
ATOM 749 C CA . TYR A 1 96 ? 15.643 3.572 -2.776 1.00 98.56 96 TYR A CA 1
ATOM 750 C C . TYR A 1 96 ? 16.104 2.740 -1.581 1.00 98.56 96 TYR A C 1
ATOM 752 O O . TYR A 1 96 ? 15.772 1.556 -1.465 1.00 98.56 96 TYR A O 1
ATOM 760 N N . SER A 1 97 ? 16.793 3.387 -0.648 1.00 98.50 97 SER A N 1
ATOM 761 C CA . SER A 1 97 ? 17.013 2.874 0.704 1.00 98.50 97 SER A CA 1
ATOM 762 C C . SER A 1 97 ? 15.731 2.941 1.539 1.00 98.50 97 SER A C 1
ATOM 764 O O . SER A 1 97 ? 14.829 3.741 1.278 1.00 98.50 97 SER A O 1
ATOM 766 N N . LEU A 1 98 ? 15.659 2.163 2.624 1.00 97.81 98 LEU A N 1
ATOM 767 C CA . LEU A 1 98 ? 14.541 2.261 3.572 1.00 97.81 98 LEU A CA 1
ATOM 768 C C . LEU A 1 98 ? 14.397 3.679 4.162 1.00 97.81 98 LEU A C 1
ATOM 770 O O . LEU A 1 98 ? 13.280 4.160 4.348 1.00 97.81 98 LEU A O 1
ATOM 774 N N . GLU A 1 99 ? 15.512 4.360 4.435 1.00 98.19 99 GLU A N 1
ATOM 775 C CA . GLU A 1 99 ? 15.499 5.731 4.958 1.00 98.19 99 GLU A CA 1
ATOM 776 C C . GLU A 1 99 ? 14.872 6.708 3.952 1.00 98.19 99 GLU A C 1
ATOM 778 O O . GLU A 1 99 ? 14.043 7.537 4.328 1.00 98.19 99 GLU A O 1
ATOM 783 N N . GLU A 1 100 ? 15.200 6.585 2.665 1.00 98.62 100 GLU A N 1
ATOM 784 C CA . GLU A 1 100 ? 14.595 7.401 1.610 1.00 98.62 100 GLU A CA 1
ATOM 785 C C . GLU A 1 100 ? 13.100 7.127 1.457 1.00 98.62 100 GLU A C 1
ATOM 787 O O . GLU A 1 100 ? 12.329 8.078 1.354 1.00 98.62 100 GLU A O 1
ATOM 792 N N . ILE A 1 101 ? 12.668 5.863 1.522 1.00 98.75 101 ILE A N 1
ATOM 793 C CA . ILE A 1 101 ? 11.242 5.498 1.480 1.00 98.75 101 ILE A CA 1
ATOM 794 C C . ILE A 1 101 ? 10.481 6.177 2.627 1.00 98.75 101 ILE A C 1
ATOM 796 O O . ILE A 1 101 ? 9.439 6.796 2.401 1.00 98.75 101 ILE A O 1
ATOM 800 N N . MET A 1 102 ? 11.020 6.122 3.849 1.00 98.31 102 MET A N 1
ATOM 801 C CA . MET A 1 102 ? 10.412 6.773 5.014 1.00 98.31 102 MET A CA 1
ATOM 802 C C . MET A 1 102 ? 10.368 8.302 4.871 1.00 98.31 102 MET A C 1
ATOM 804 O O . MET A 1 102 ? 9.352 8.916 5.198 1.00 98.31 102 MET A O 1
ATOM 808 N N . ASN A 1 103 ? 11.429 8.917 4.341 1.00 98.56 103 ASN A N 1
ATOM 809 C CA . ASN A 1 103 ? 11.478 10.360 4.089 1.00 98.56 103 ASN A CA 1
ATOM 810 C C . ASN A 1 103 ? 10.476 10.792 3.003 1.00 98.56 103 ASN A C 1
ATOM 812 O O . ASN A 1 103 ? 9.835 11.840 3.119 1.00 98.56 103 ASN A O 1
ATOM 816 N N . ILE A 1 104 ? 10.318 9.986 1.946 1.00 98.62 104 ILE A N 1
ATOM 817 C CA . ILE A 1 104 ? 9.315 10.214 0.902 1.00 98.62 104 ILE A CA 1
ATOM 818 C C . ILE A 1 104 ? 7.924 10.149 1.524 1.00 98.62 104 ILE A C 1
ATOM 820 O O . ILE A 1 104 ? 7.159 11.096 1.350 1.00 98.62 104 ILE A O 1
ATOM 824 N N . GLU A 1 105 ? 7.610 9.105 2.293 1.00 98.44 105 GLU A N 1
ATOM 825 C CA . GLU A 1 105 ? 6.323 9.005 2.984 1.00 98.44 105 GLU A CA 1
ATOM 826 C C . GLU A 1 105 ? 6.057 10.236 3.855 1.00 98.44 105 GLU A C 1
ATOM 828 O O . GLU A 1 105 ? 5.003 10.852 3.715 1.00 98.44 105 GLU A O 1
ATOM 833 N N . GLU A 1 106 ? 7.003 10.633 4.712 1.00 97.88 106 GLU A N 1
ATOM 834 C CA . GLU A 1 106 ? 6.841 11.805 5.580 1.00 97.88 106 GLU A CA 1
ATOM 835 C C . GLU A 1 106 ? 6.533 13.075 4.773 1.00 97.88 106 GLU A C 1
ATOM 837 O O . GLU A 1 106 ? 5.701 13.888 5.178 1.00 97.88 106 GLU A O 1
ATOM 842 N N . SER A 1 107 ? 7.161 13.230 3.603 1.00 98.25 107 SER A N 1
ATOM 843 C CA . SER A 1 107 ? 6.944 14.384 2.728 1.00 98.25 107 SER A CA 1
ATOM 844 C C . SER A 1 107 ? 5.617 14.357 1.962 1.00 98.25 107 SER A C 1
ATOM 846 O O . SER A 1 107 ? 5.096 15.421 1.627 1.00 98.25 107 SER A O 1
ATOM 848 N N . GLN A 1 108 ? 5.093 13.166 1.650 1.00 98.44 108 GLN A N 1
ATOM 849 C CA . GLN A 1 108 ? 3.926 12.985 0.781 1.00 98.44 108 GLN A CA 1
ATOM 850 C C . GLN A 1 108 ? 2.626 12.695 1.541 1.00 98.44 108 GLN A C 1
ATOM 852 O O . GLN A 1 108 ? 1.549 12.882 0.977 1.00 98.44 108 GLN A O 1
ATOM 857 N N . ARG A 1 109 ? 2.709 12.234 2.793 1.00 98.06 109 ARG A N 1
ATOM 858 C CA . ARG A 1 109 ? 1.558 11.835 3.608 1.00 98.06 109 ARG A CA 1
ATOM 859 C C . ARG A 1 109 ? 0.761 13.052 4.089 1.00 98.06 109 ARG A C 1
ATOM 861 O O . ARG A 1 109 ? 1.242 13.891 4.849 1.00 98.06 109 ARG A O 1
ATOM 868 N N . GLU A 1 110 ? -0.512 13.092 3.722 1.00 98.12 110 GLU A N 1
ATOM 869 C CA . GLU A 1 110 ? -1.491 14.119 4.083 1.00 98.12 110 GLU A CA 1
ATOM 870 C C . GLU A 1 110 ? -2.490 13.634 5.147 1.00 98.12 110 GLU A C 1
ATOM 872 O O . GLU A 1 110 ? -3.157 14.447 5.805 1.00 98.12 110 GLU A O 1
ATOM 877 N N . HIS A 1 111 ? -2.634 12.318 5.338 1.00 97.62 111 HIS A N 1
ATOM 878 C CA . HIS A 1 111 ? -3.572 11.743 6.293 1.00 97.62 111 HIS A CA 1
ATOM 879 C C . HIS A 1 111 ? -2.900 10.902 7.384 1.00 97.62 111 HIS A C 1
ATOM 881 O O . HIS A 1 111 ? -2.075 10.016 7.167 1.00 97.62 111 HIS A O 1
ATOM 887 N N . PHE A 1 112 ? -3.360 11.145 8.610 1.00 95.62 112 PHE A N 1
ATOM 888 C CA . PHE A 1 112 ? -2.912 10.464 9.819 1.00 95.62 112 PHE A CA 1
ATOM 889 C C . PHE A 1 112 ? -4.115 9.891 10.571 1.00 95.62 112 PHE A C 1
ATOM 891 O O . PHE A 1 112 ? -5.254 10.349 10.401 1.00 95.62 112 PHE A O 1
ATOM 898 N N . LYS A 1 113 ? -3.876 8.870 11.400 1.00 94.44 113 LYS A N 1
ATOM 899 C CA . LYS A 1 113 ? -4.926 8.276 12.233 1.00 94.44 113 LYS A CA 1
ATOM 900 C C . LYS A 1 113 ? -5.476 9.298 13.228 1.00 94.44 113 LYS A C 1
ATOM 902 O O . LYS A 1 113 ? -4.729 10.029 13.870 1.00 94.44 113 LYS A O 1
ATOM 907 N N . GLY A 1 114 ? -6.793 9.331 13.375 1.00 93.88 114 GLY A N 1
ATOM 908 C CA . GLY A 1 114 ? -7.483 10.344 14.172 1.00 93.88 114 GLY A CA 1
ATOM 909 C C . GLY A 1 114 ? -8.972 10.377 13.859 1.00 93.88 114 GLY A C 1
ATOM 910 O O . GLY A 1 114 ? -9.410 9.796 12.868 1.00 93.88 114 GLY A O 1
ATOM 911 N N . ASP A 1 115 ? -9.769 11.004 14.722 1.00 93.44 115 ASP A N 1
ATOM 912 C CA . ASP A 1 115 ? -11.210 11.217 14.502 1.00 93.44 115 ASP A CA 1
ATOM 913 C C . ASP A 1 115 ? -11.997 9.946 14.101 1.00 93.44 115 ASP A C 1
ATOM 915 O O . ASP A 1 115 ? -12.899 9.969 13.258 1.00 93.44 115 ASP A O 1
ATOM 919 N N . GLY A 1 116 ? -11.637 8.798 14.692 1.00 95.56 116 GLY A N 1
ATOM 920 C CA . GLY A 1 116 ? -12.261 7.496 14.415 1.00 95.56 116 GLY A CA 1
ATOM 921 C C . GLY A 1 116 ? -11.891 6.870 13.061 1.00 95.56 116 GLY A C 1
ATOM 922 O O . GLY A 1 116 ? -12.520 5.891 12.652 1.00 95.56 116 GLY A O 1
ATOM 923 N N . LYS A 1 117 ? -10.874 7.403 12.374 1.00 97.88 117 LYS A N 1
ATOM 924 C CA . LYS A 1 117 ? -10.323 6.917 11.104 1.00 97.88 117 LYS A CA 1
ATOM 925 C C . LYS A 1 117 ? -8.904 6.368 11.291 1.00 97.88 117 LYS A C 1
ATOM 927 O O . LYS A 1 117 ? -8.034 7.074 11.797 1.00 97.88 117 LYS A O 1
ATOM 932 N N . PHE A 1 118 ? -8.678 5.129 10.862 1.00 98.44 118 PHE A N 1
ATOM 933 C CA . PHE A 1 118 ? -7.337 4.568 10.676 1.00 98.44 118 PHE A CA 1
ATOM 934 C C . PHE A 1 118 ? -6.851 4.895 9.259 1.00 98.44 118 PHE A C 1
ATOM 936 O O . PHE A 1 118 ? -7.677 4.980 8.347 1.00 98.44 118 PHE A O 1
ATOM 943 N N . VAL A 1 119 ? -5.548 5.087 9.065 1.00 98.62 119 VAL A N 1
ATOM 944 C CA . VAL A 1 119 ? -4.972 5.391 7.747 1.00 98.62 119 VAL A CA 1
ATOM 945 C C . VAL A 1 119 ? -3.912 4.352 7.419 1.00 98.62 119 VAL A C 1
ATOM 947 O O . VAL A 1 119 ? -3.015 4.144 8.225 1.00 98.62 119 VAL A O 1
ATOM 950 N N . ILE A 1 120 ? -4.038 3.717 6.257 1.00 98.75 120 ILE A N 1
ATOM 951 C CA . ILE A 1 120 ? -2.981 2.917 5.635 1.00 98.75 120 ILE A CA 1
ATOM 952 C C . ILE A 1 120 ? -2.357 3.779 4.548 1.00 98.75 120 ILE A C 1
ATOM 954 O O . ILE A 1 120 ? -3.093 4.402 3.781 1.00 98.75 120 ILE A O 1
ATOM 958 N N . HIS A 1 121 ? -1.031 3.809 4.495 1.00 98.81 121 HIS A N 1
ATOM 959 C CA . HIS A 1 121 ? -0.288 4.524 3.466 1.00 98.81 121 HIS A CA 1
ATOM 960 C C . HIS A 1 121 ? 0.400 3.541 2.530 1.00 98.81 121 HIS A C 1
ATOM 962 O O . HIS A 1 121 ? 0.945 2.531 2.976 1.00 98.81 121 HIS A O 1
ATOM 968 N N . ILE A 1 122 ? 0.307 3.811 1.233 1.00 98.88 122 ILE A N 1
ATOM 969 C CA . ILE A 1 122 ? 0.908 2.979 0.200 1.00 98.88 122 ILE A CA 1
ATOM 970 C C . ILE A 1 122 ? 1.734 3.871 -0.713 1.00 98.88 122 ILE A C 1
ATOM 972 O O . ILE A 1 122 ? 1.191 4.766 -1.367 1.00 98.88 122 ILE A O 1
ATOM 976 N N . LEU A 1 123 ? 3.032 3.594 -0.792 1.00 98.81 123 LEU A N 1
ATOM 977 C CA . LEU A 1 123 ? 3.908 4.208 -1.781 1.00 98.81 123 LEU A CA 1
ATOM 978 C C . LEU A 1 123 ? 4.014 3.329 -3.020 1.00 98.81 123 LEU A C 1
ATOM 980 O O . LEU A 1 123 ? 4.310 2.146 -2.919 1.00 98.81 123 LEU A O 1
ATOM 984 N N . TYR A 1 124 ? 3.817 3.917 -4.192 1.00 98.88 124 TYR A N 1
ATOM 985 C CA . TYR A 1 124 ? 4.207 3.319 -5.465 1.00 98.88 124 TYR A CA 1
ATOM 986 C C . TYR A 1 124 ? 5.447 4.044 -5.971 1.00 98.88 124 TYR A C 1
ATOM 988 O O . TYR A 1 124 ? 5.391 5.222 -6.324 1.00 98.88 124 TYR A O 1
ATOM 996 N N . LEU A 1 125 ? 6.572 3.345 -5.957 1.00 98.75 125 LEU A N 1
ATOM 997 C CA . LEU A 1 125 ? 7.867 3.865 -6.373 1.00 98.75 125 LEU A CA 1
ATOM 998 C C . LEU A 1 125 ? 8.227 3.293 -7.742 1.00 98.75 125 LEU A C 1
ATOM 1000 O O . LEU A 1 125 ? 7.858 2.163 -8.071 1.00 98.75 125 LEU A O 1
ATOM 1004 N N . ASN A 1 126 ? 8.954 4.074 -8.533 1.00 98.00 126 ASN A N 1
ATOM 1005 C CA . ASN A 1 126 ? 9.690 3.542 -9.673 1.00 98.00 126 ASN A CA 1
ATOM 1006 C C . ASN A 1 126 ? 10.981 2.851 -9.173 1.00 98.00 126 ASN A C 1
ATOM 1008 O O . ASN A 1 126 ? 11.212 2.792 -7.967 1.00 98.00 126 ASN A O 1
ATOM 1012 N N . GLY A 1 127 ? 11.820 2.307 -10.056 1.00 97.44 127 GLY A N 1
ATOM 1013 C CA . GLY A 1 127 ? 13.101 1.719 -9.653 1.00 97.44 127 GLY A CA 1
ATOM 1014 C C . GLY A 1 127 ? 12.996 0.513 -8.708 1.00 97.44 127 GLY A C 1
ATOM 1015 O O . GLY A 1 127 ? 12.070 -0.296 -8.796 1.00 97.44 127 GLY A O 1
ATOM 1016 N N . GLU A 1 128 ? 13.988 0.366 -7.825 1.00 97.94 128 GLU A N 1
ATOM 1017 C CA . GLU A 1 128 ? 14.182 -0.832 -6.998 1.00 97.94 128 GLU A CA 1
ATOM 1018 C C . GLU A 1 128 ? 14.465 -0.558 -5.519 1.00 97.94 128 GLU A C 1
ATOM 1020 O O . GLU A 1 128 ? 14.765 0.566 -5.119 1.00 97.94 128 GLU A O 1
ATOM 1025 N N . PHE A 1 129 ? 14.373 -1.601 -4.692 1.00 97.94 129 PHE A N 1
ATOM 1026 C CA . PHE A 1 129 ? 14.833 -1.531 -3.310 1.00 97.94 129 PHE A CA 1
ATOM 1027 C C . PHE A 1 129 ? 16.347 -1.745 -3.252 1.00 97.94 129 PHE A C 1
ATOM 1029 O O . PHE A 1 129 ? 16.841 -2.747 -3.770 1.00 97.94 129 PHE A O 1
ATOM 1036 N N . GLU A 1 130 ? 17.075 -0.833 -2.603 1.00 97.38 130 GLU A N 1
ATOM 1037 C CA . GLU A 1 130 ? 18.545 -0.842 -2.600 1.00 97.38 130 GLU A CA 1
ATOM 1038 C C . GLU A 1 130 ? 19.133 -2.126 -1.998 1.00 97.38 130 GLU A C 1
ATOM 1040 O O . GLU A 1 130 ? 20.105 -2.668 -2.527 1.00 97.38 130 GLU A O 1
ATOM 1045 N N . ASP A 1 131 ? 18.524 -2.647 -0.927 1.00 92.31 131 ASP A N 1
ATOM 1046 C CA . ASP A 1 131 ? 19.043 -3.832 -0.237 1.00 92.31 131 ASP A CA 1
ATOM 1047 C C . ASP A 1 131 ? 18.727 -5.143 -0.984 1.00 92.31 131 ASP A C 1
ATOM 1049 O O . ASP A 1 131 ? 19.431 -6.139 -0.797 1.00 92.31 131 ASP A O 1
ATOM 1053 N N . ASN A 1 132 ? 17.683 -5.166 -1.827 1.00 92.69 132 ASN A N 1
ATOM 1054 C CA . ASN A 1 132 ? 17.304 -6.334 -2.626 1.00 92.69 132 ASN A CA 1
ATOM 1055 C C . ASN A 1 132 ? 16.518 -5.936 -3.889 1.00 92.69 132 ASN A C 1
ATOM 1057 O O . ASN A 1 132 ? 15.311 -5.684 -3.839 1.00 92.69 132 ASN A O 1
ATOM 1061 N N . ASP A 1 133 ? 17.189 -5.992 -5.041 1.00 90.88 133 ASP A N 1
ATOM 1062 C CA . ASP A 1 133 ? 16.669 -5.601 -6.358 1.00 90.88 133 ASP A CA 1
ATOM 1063 C C . ASP A 1 133 ? 15.516 -6.473 -6.894 1.00 90.88 133 ASP A C 1
ATOM 1065 O O . ASP A 1 133 ? 14.917 -6.140 -7.922 1.00 90.88 133 ASP A O 1
ATOM 1069 N N . LYS A 1 134 ? 15.184 -7.578 -6.213 1.00 92.44 134 LYS A N 1
ATOM 1070 C CA . LYS A 1 134 ? 14.044 -8.457 -6.532 1.00 92.44 134 LYS A CA 1
ATOM 1071 C C . LYS A 1 134 ? 12.782 -8.131 -5.738 1.00 92.44 134 LYS A C 1
ATOM 1073 O O . LYS A 1 134 ? 11.749 -8.757 -5.962 1.00 92.44 134 LYS A O 1
ATOM 1078 N N . THR A 1 135 ? 12.858 -7.185 -4.809 1.00 92.69 135 THR A N 1
ATOM 1079 C CA . THR A 1 135 ? 11.734 -6.805 -3.949 1.00 92.69 135 THR A CA 1
ATOM 1080 C C . THR A 1 135 ? 10.606 -6.199 -4.779 1.00 92.69 135 THR A C 1
ATOM 1082 O O . THR A 1 135 ? 10.805 -5.203 -5.472 1.00 92.69 135 THR A O 1
ATOM 1085 N N . LEU A 1 136 ? 9.409 -6.784 -4.695 1.00 97.38 136 LEU A N 1
ATOM 1086 C CA . LEU A 1 136 ? 8.208 -6.255 -5.359 1.00 97.38 136 LEU A CA 1
ATOM 1087 C C . LEU A 1 136 ? 7.405 -5.323 -4.447 1.00 97.38 136 LEU A C 1
ATOM 1089 O O . LEU A 1 136 ? 6.785 -4.368 -4.917 1.00 97.38 136 LEU A O 1
ATOM 1093 N N . GLY A 1 137 ? 7.424 -5.603 -3.145 1.00 97.25 137 GLY A N 1
ATOM 1094 C CA . GLY A 1 137 ? 6.758 -4.835 -2.107 1.00 97.25 137 GLY A CA 1
ATOM 1095 C C . GLY A 1 137 ? 7.529 -4.914 -0.794 1.00 97.25 137 GLY A C 1
ATOM 1096 O O . GLY A 1 137 ? 8.329 -5.825 -0.589 1.00 97.25 137 GLY A O 1
ATOM 1097 N N . LEU A 1 138 ? 7.341 -3.907 0.055 1.00 97.12 138 LEU A N 1
ATOM 1098 C CA . LEU A 1 138 ? 8.024 -3.798 1.339 1.00 97.12 138 LEU A CA 1
ATOM 1099 C C . LEU A 1 138 ? 7.104 -3.152 2.374 1.00 97.12 138 LEU A C 1
ATOM 1101 O O . LEU A 1 138 ? 6.880 -1.943 2.330 1.00 97.12 138 LEU A O 1
ATOM 1105 N N . ALA A 1 139 ? 6.617 -3.920 3.344 1.00 97.19 139 ALA A N 1
ATOM 1106 C CA . ALA A 1 139 ? 6.013 -3.383 4.560 1.00 97.19 139 ALA A CA 1
ATOM 1107 C C . ALA A 1 139 ? 7.088 -2.952 5.567 1.00 97.19 139 ALA A C 1
ATOM 1109 O O . ALA A 1 139 ? 7.945 -3.747 5.948 1.00 97.19 139 ALA A O 1
ATOM 1110 N N . TYR A 1 140 ? 7.021 -1.704 6.043 1.00 95.88 140 TYR A N 1
ATOM 1111 C CA . TYR A 1 140 ? 8.071 -1.130 6.900 1.00 95.88 140 TYR A CA 1
ATOM 1112 C C . TYR A 1 140 ? 7.568 -0.394 8.153 1.00 95.88 140 TYR A C 1
ATOM 1114 O O . TYR A 1 140 ? 8.356 -0.160 9.069 1.00 95.88 140 TYR A O 1
ATOM 1122 N N . THR A 1 141 ? 6.270 -0.094 8.271 1.00 95.94 141 THR A N 1
ATOM 1123 C CA . THR A 1 141 ? 5.661 0.382 9.532 1.00 95.94 141 THR A CA 1
ATOM 1124 C C . THR A 1 141 ? 4.424 -0.442 9.896 1.00 95.94 141 THR A C 1
ATOM 1126 O O . THR A 1 141 ? 4.021 -1.363 9.186 1.00 95.94 141 THR A O 1
ATOM 1129 N N . GLY A 1 142 ? 3.784 -0.116 11.020 1.00 96.12 142 GLY A N 1
ATOM 1130 C CA . GLY A 1 142 ? 2.491 -0.693 11.387 1.00 96.12 142 GLY A CA 1
ATOM 1131 C C . GLY A 1 142 ? 1.346 -0.365 10.415 1.00 96.12 142 GLY A C 1
ATOM 1132 O O . GLY A 1 142 ? 0.334 -1.068 10.433 1.00 96.12 142 GLY A O 1
ATOM 1133 N N . SER A 1 143 ? 1.489 0.662 9.568 1.00 97.69 143 SER A N 1
ATOM 1134 C CA . SER A 1 143 ? 0.442 1.123 8.644 1.00 97.69 143 SER A CA 1
ATOM 1135 C C . SER A 1 143 ? 0.918 1.471 7.229 1.00 97.69 143 SER A C 1
ATOM 1137 O O . SER A 1 143 ? 0.097 1.921 6.428 1.00 97.69 143 SER A O 1
ATOM 1139 N N . SER A 1 144 ? 2.192 1.245 6.907 1.00 98.56 144 SER A N 1
ATOM 1140 C CA . SER A 1 144 ? 2.793 1.644 5.633 1.00 98.56 144 SER A CA 1
ATOM 1141 C C . SER A 1 144 ? 3.508 0.499 4.937 1.00 98.56 144 SER A C 1
ATOM 1143 O O . SER A 1 144 ? 4.212 -0.297 5.571 1.00 98.56 144 SER A O 1
ATOM 1145 N N . PHE A 1 145 ? 3.375 0.476 3.616 1.00 98.69 145 PHE A N 1
ATOM 1146 C CA . PHE A 1 145 ? 4.188 -0.352 2.738 1.00 98.69 145 PHE A CA 1
ATOM 1147 C C . PHE A 1 145 ? 4.423 0.332 1.389 1.00 98.69 145 PHE A C 1
ATOM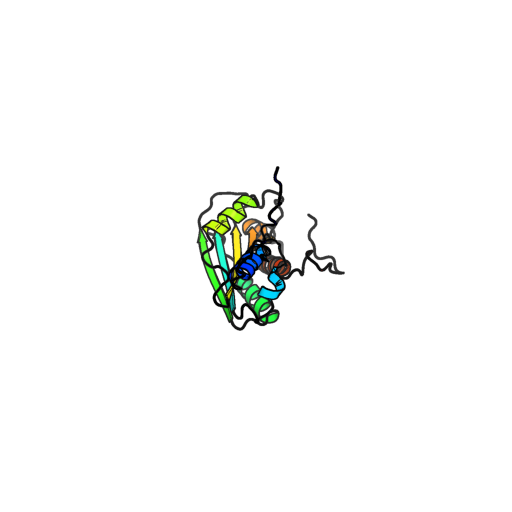 1149 O O . PHE A 1 145 ? 3.657 1.203 0.974 1.00 98.69 145 PHE A O 1
ATOM 1156 N N . ALA A 1 146 ? 5.484 -0.078 0.704 1.00 98.75 146 ALA A N 1
ATOM 1157 C CA . ALA A 1 146 ? 5.832 0.376 -0.635 1.00 98.75 146 ALA A CA 1
ATOM 1158 C C . ALA A 1 146 ? 5.645 -0.750 -1.659 1.00 98.75 146 ALA A C 1
ATOM 1160 O O . ALA A 1 146 ? 5.729 -1.928 -1.319 1.00 98.75 146 ALA A O 1
ATOM 1161 N N . ILE A 1 147 ? 5.407 -0.369 -2.911 1.00 98.75 147 ILE A N 1
ATOM 1162 C CA . ILE A 1 147 ? 5.343 -1.220 -4.097 1.00 98.75 147 ILE A CA 1
ATOM 1163 C C . ILE A 1 147 ? 6.326 -0.653 -5.120 1.00 98.75 147 ILE A C 1
ATOM 1165 O O . ILE A 1 147 ? 6.268 0.535 -5.439 1.00 98.75 147 ILE A O 1
ATOM 1169 N N . PHE A 1 148 ? 7.203 -1.501 -5.652 1.00 98.50 148 PHE A N 1
ATOM 1170 C CA . PHE A 1 148 ? 8.159 -1.130 -6.696 1.00 98.50 148 PHE A CA 1
ATOM 1171 C C . PHE A 1 148 ? 7.551 -1.460 -8.058 1.00 98.50 148 PHE A C 1
ATOM 1173 O O . PHE A 1 148 ? 7.570 -2.609 -8.509 1.00 98.50 148 PHE A O 1
ATOM 1180 N N . LYS A 1 149 ? 6.934 -0.460 -8.693 1.00 98.00 149 LYS A N 1
ATOM 1181 C CA . LYS A 1 149 ? 6.056 -0.652 -9.853 1.00 98.00 149 LYS A CA 1
ATOM 1182 C C . LYS A 1 149 ? 6.787 -1.275 -11.042 1.00 98.00 149 LYS A C 1
ATOM 1184 O O . LYS A 1 149 ? 6.287 -2.243 -11.608 1.00 98.00 149 LYS A O 1
ATOM 1189 N N . GLU A 1 150 ? 7.989 -0.798 -11.357 1.00 96.69 150 GLU A N 1
ATOM 1190 C CA . GLU A 1 150 ? 8.816 -1.356 -12.437 1.00 96.69 150 GLU A CA 1
ATOM 1191 C C . GLU A 1 150 ? 9.143 -2.840 -12.191 1.00 96.69 150 GLU A C 1
ATOM 1193 O O . GLU A 1 150 ? 9.049 -3.659 -13.102 1.00 96.69 150 GLU A O 1
ATOM 1198 N N . LYS A 1 151 ? 9.417 -3.235 -10.939 1.00 97.12 151 LYS A N 1
ATOM 1199 C CA . LYS A 1 151 ? 9.682 -4.641 -10.585 1.00 97.12 151 LYS A CA 1
ATOM 1200 C C . LYS A 1 151 ? 8.452 -5.528 -10.714 1.00 97.12 151 LYS A C 1
ATOM 1202 O O . LYS A 1 151 ? 8.554 -6.680 -11.145 1.00 97.12 151 LYS A O 1
ATOM 1207 N N . VAL A 1 152 ? 7.279 -5.004 -10.366 1.00 97.00 152 VAL A N 1
ATOM 1208 C CA . VAL A 1 152 ? 5.998 -5.688 -10.586 1.00 97.00 152 VAL A CA 1
ATOM 1209 C C . VAL A 1 152 ? 5.742 -5.894 -12.082 1.00 97.00 152 VAL A C 1
ATOM 1211 O O . VAL A 1 152 ? 5.300 -6.971 -12.487 1.00 97.00 152 VAL A O 1
ATOM 1214 N N . GLU A 1 153 ? 6.049 -4.896 -12.909 1.00 95.81 153 GLU A N 1
ATOM 1215 C CA . GLU A 1 153 ? 5.917 -4.980 -14.366 1.00 95.81 153 GLU A CA 1
ATOM 1216 C C . GLU A 1 153 ? 6.898 -5.983 -14.982 1.00 95.81 153 GLU A C 1
ATOM 1218 O O . GLU A 1 153 ? 6.483 -6.834 -15.774 1.00 95.81 153 GLU A O 1
ATOM 1223 N N . ASP A 1 154 ? 8.158 -5.963 -14.547 1.00 94.38 154 ASP A N 1
ATOM 1224 C CA . ASP A 1 154 ? 9.207 -6.894 -14.980 1.00 94.38 154 ASP A CA 1
ATOM 1225 C C . ASP A 1 154 ? 8.922 -8.351 -14.580 1.00 94.38 154 ASP A C 1
ATOM 1227 O O . ASP A 1 154 ? 9.385 -9.291 -15.231 1.00 94.38 154 ASP A O 1
ATOM 1231 N N . SER A 1 155 ? 8.124 -8.556 -13.529 1.00 91.69 155 SER A N 1
ATOM 1232 C CA . SER A 1 155 ? 7.725 -9.882 -13.042 1.00 91.69 155 SER A CA 1
ATOM 1233 C C . SER A 1 155 ? 6.599 -10.526 -13.860 1.00 91.69 155 SER A C 1
ATOM 1235 O O . SER A 1 155 ? 6.266 -11.698 -13.653 1.00 91.69 155 SER A O 1
ATOM 1237 N N . ALA A 1 156 ? 5.995 -9.797 -14.801 1.00 90.50 156 ALA A N 1
ATOM 1238 C CA . ALA A 1 156 ? 4.993 -10.355 -15.697 1.00 90.50 156 ALA A CA 1
ATOM 1239 C C . ALA A 1 156 ? 5.617 -11.400 -16.641 1.00 90.50 156 ALA A C 1
ATOM 1241 O O . ALA A 1 156 ? 6.607 -11.148 -17.329 1.00 90.50 156 ALA A O 1
ATOM 1242 N N . PHE A 1 157 ? 5.010 -12.587 -16.731 1.00 88.19 157 PHE A N 1
ATOM 1243 C CA . PHE A 1 157 ? 5.546 -13.672 -17.556 1.00 88.19 157 PHE A CA 1
ATOM 1244 C C . PHE A 1 157 ? 4.455 -14.563 -18.157 1.00 88.19 157 PHE A C 1
ATOM 1246 O O . PHE A 1 157 ? 3.558 -15.044 -17.465 1.00 88.19 157 PHE A O 1
ATOM 1253 N N . LEU A 1 158 ? 4.575 -14.853 -19.460 1.00 87.94 158 LEU A N 1
ATOM 1254 C CA . LEU A 1 158 ? 3.658 -15.694 -20.244 1.00 87.94 158 LEU A CA 1
ATOM 1255 C C . LEU A 1 158 ? 2.177 -15.295 -20.107 1.00 87.94 158 LEU A C 1
ATOM 1257 O O . LEU A 1 158 ? 1.697 -14.442 -20.846 1.00 87.94 158 LEU A O 1
ATOM 1261 N N . LEU A 1 159 ? 1.448 -15.974 -19.215 1.00 85.94 159 LEU A N 1
ATOM 1262 C CA . LEU A 1 159 ? 0.012 -15.808 -18.970 1.00 85.94 159 LEU A CA 1
ATOM 1263 C C . LEU A 1 159 ? -0.282 -15.030 -17.678 1.00 85.94 159 LEU A C 1
ATOM 1265 O O . LEU A 1 159 ? -1.449 -14.859 -17.339 1.00 85.94 159 LEU A O 1
ATOM 1269 N N . ILE A 1 160 ? 0.751 -14.590 -16.956 1.00 90.12 160 ILE A N 1
AT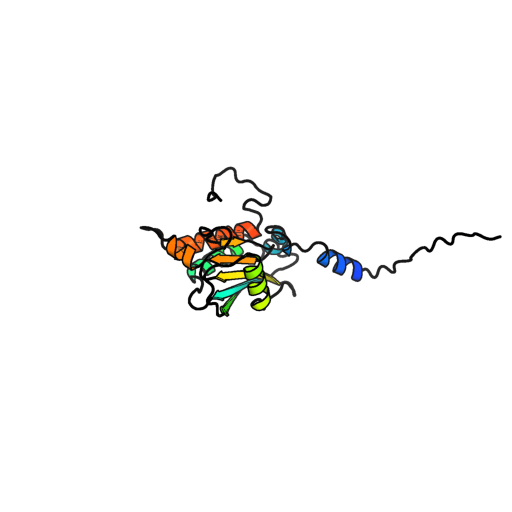OM 1270 C CA . ILE A 1 160 ? 0.643 -13.791 -15.736 1.00 90.12 160 ILE A CA 1
ATOM 1271 C C . ILE A 1 160 ? 0.844 -12.329 -16.127 1.00 90.12 160 ILE A C 1
ATOM 1273 O O . ILE A 1 160 ? 1.920 -11.949 -16.591 1.00 90.12 160 ILE A O 1
ATOM 1277 N N . SER A 1 161 ? -0.208 -11.522 -15.980 1.00 94.69 161 SER A N 1
ATOM 1278 C CA . SER A 1 161 ? -0.138 -10.085 -16.255 1.00 94.69 161 SER A CA 1
ATOM 1279 C C . SER A 1 161 ? 0.485 -9.325 -15.079 1.00 94.69 161 SER A C 1
ATOM 1281 O O . SER A 1 161 ? 0.316 -9.742 -13.935 1.00 94.69 161 SER A O 1
ATOM 1283 N N . ALA A 1 162 ? 1.137 -8.185 -15.338 1.00 95.06 162 ALA A N 1
ATOM 1284 C CA . ALA A 1 162 ? 1.669 -7.304 -14.286 1.00 95.06 162 ALA A CA 1
ATOM 1285 C C . ALA A 1 162 ? 0.592 -6.937 -13.251 1.00 95.06 162 ALA A C 1
ATOM 1287 O O . ALA A 1 162 ? 0.824 -6.991 -12.052 1.00 95.06 162 ALA A O 1
ATOM 1288 N N . ARG A 1 163 ? -0.641 -6.698 -13.708 1.00 97.25 163 ARG A N 1
ATOM 1289 C CA . ARG A 1 163 ? -1.812 -6.472 -12.850 1.00 97.25 163 ARG A CA 1
ATOM 1290 C C . ARG A 1 163 ? -2.120 -7.642 -11.908 1.00 97.25 163 ARG A C 1
ATOM 1292 O O . ARG A 1 163 ? -2.569 -7.416 -10.788 1.00 97.25 163 ARG A O 1
ATOM 1299 N N . ASP A 1 164 ? -1.943 -8.889 -12.346 1.00 96.31 164 ASP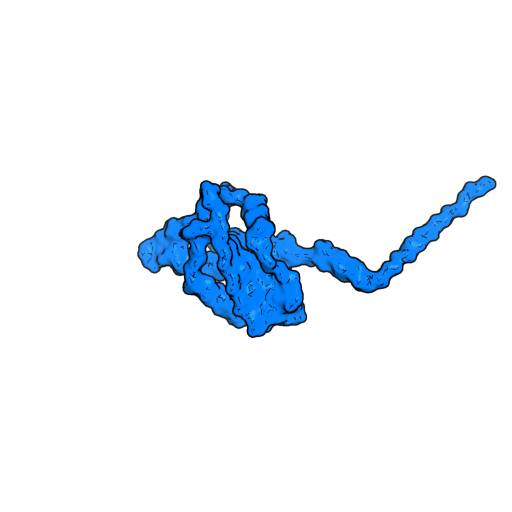 A N 1
ATOM 1300 C CA . ASP A 1 164 ? -2.174 -10.055 -11.480 1.00 96.31 164 ASP A CA 1
ATOM 1301 C C . ASP A 1 164 ? -1.055 -10.208 -10.442 1.00 96.31 164 ASP A C 1
ATOM 1303 O O . ASP A 1 164 ? -1.337 -10.573 -9.299 1.00 96.31 164 ASP A O 1
ATOM 1307 N N . VAL A 1 165 ? 0.185 -9.862 -10.812 1.00 96.81 165 VAL A N 1
ATOM 1308 C CA . VAL A 1 165 ? 1.303 -9.743 -9.864 1.00 96.81 165 VAL A CA 1
ATOM 1309 C C . VAL A 1 165 ? 0.993 -8.650 -8.841 1.00 96.81 165 VAL A C 1
ATOM 1311 O O . VAL A 1 165 ? 0.984 -8.923 -7.646 1.00 96.81 165 VAL A O 1
ATOM 1314 N N . GLU A 1 166 ? 0.622 -7.452 -9.291 1.00 98.38 166 GLU A N 1
ATOM 1315 C CA . GLU A 1 166 ? 0.296 -6.304 -8.439 1.00 98.38 166 GLU A CA 1
ATOM 1316 C C . GLU A 1 166 ? -0.832 -6.614 -7.447 1.00 98.38 166 GLU A C 1
ATOM 1318 O O . GLU A 1 166 ? -0.721 -6.326 -6.257 1.00 98.38 166 GLU A O 1
ATOM 1323 N N . LYS A 1 167 ? -1.898 -7.284 -7.911 1.00 98.19 167 LYS A N 1
ATOM 1324 C CA . LYS A 1 167 ? -2.982 -7.798 -7.059 1.00 98.19 167 LYS A CA 1
ATOM 1325 C C . LYS A 1 167 ? -2.455 -8.687 -5.935 1.00 98.19 167 LYS A C 1
ATOM 1327 O O . LYS A 1 167 ? -2.931 -8.581 -4.806 1.00 98.19 167 LYS A O 1
ATOM 1332 N N . SER A 1 168 ? -1.519 -9.580 -6.250 1.00 96.12 168 SER A N 1
ATOM 1333 C CA . SER A 1 168 ? -0.920 -10.485 -5.270 1.00 96.12 168 SER A CA 1
ATOM 1334 C C . SER A 1 168 ? -0.055 -9.722 -4.269 1.00 96.12 168 SER A C 1
ATOM 1336 O O . SER A 1 168 ? -0.242 -9.897 -3.067 1.00 96.12 168 SER A O 1
ATOM 1338 N N . VAL A 1 169 ? 0.831 -8.842 -4.748 1.00 96.94 169 VAL A N 1
ATOM 1339 C CA . VAL A 1 169 ? 1.754 -8.069 -3.902 1.00 96.94 169 VAL A CA 1
ATOM 1340 C C . VAL A 1 169 ? 0.982 -7.132 -2.969 1.00 96.94 169 VAL A C 1
ATOM 1342 O O . VAL A 1 169 ? 1.197 -7.172 -1.765 1.00 96.94 169 VAL A O 1
ATOM 1345 N N . LEU A 1 170 ? -0.014 -6.381 -3.459 1.00 97.94 170 LEU A N 1
ATOM 1346 C CA . LEU A 1 170 ? -0.849 -5.523 -2.602 1.00 97.94 170 LEU A CA 1
ATOM 1347 C C . LEU A 1 170 ? -1.517 -6.292 -1.453 1.00 97.94 170 LEU A C 1
ATOM 1349 O O . LEU A 1 170 ? -1.583 -5.809 -0.322 1.00 97.94 170 LEU A O 1
ATOM 1353 N N . VAL A 1 171 ? -2.057 -7.481 -1.739 1.00 97.62 171 VAL A N 1
ATOM 1354 C CA . VAL A 1 171 ? -2.701 -8.312 -0.712 1.00 97.62 171 VAL A CA 1
ATOM 1355 C C . VAL A 1 171 ? -1.664 -8.913 0.240 1.00 97.62 171 VAL A C 1
ATOM 1357 O O . VAL A 1 171 ? -1.949 -9.024 1.433 1.00 97.62 171 VAL A O 1
ATOM 1360 N N . HIS A 1 172 ? -0.480 -9.270 -0.262 1.00 95.88 172 HIS A N 1
ATOM 1361 C CA . HIS A 1 172 ? 0.644 -9.762 0.534 1.00 95.88 172 HIS A CA 1
ATOM 1362 C C . HIS A 1 172 ? 1.122 -8.705 1.541 1.00 95.88 172 HIS A C 1
ATOM 1364 O O . HIS A 1 172 ? 1.116 -8.968 2.745 1.00 95.88 172 HIS A O 1
ATOM 1370 N N . GLU A 1 173 ? 1.405 -7.484 1.081 1.00 97.62 173 GLU A N 1
ATOM 1371 C CA . GLU A 1 173 ? 1.852 -6.386 1.947 1.00 97.62 173 GLU A CA 1
ATOM 1372 C C . GLU A 1 173 ? 0.790 -5.974 2.966 1.00 97.62 173 GLU A C 1
ATOM 1374 O O . GLU A 1 173 ? 1.071 -5.769 4.150 1.00 97.62 173 GLU A O 1
ATOM 1379 N N . TYR A 1 174 ? -0.480 -5.951 2.561 1.00 97.75 174 TYR A N 1
ATOM 1380 C CA . TYR A 1 174 ? -1.563 -5.770 3.521 1.00 97.75 174 TYR A CA 1
ATOM 1381 C C . TYR A 1 174 ? -1.604 -6.900 4.569 1.00 97.75 174 TYR A C 1
ATOM 1383 O O . TYR A 1 174 ? -1.865 -6.654 5.748 1.00 97.75 174 TYR A O 1
ATOM 1391 N N . GLY A 1 175 ? -1.295 -8.137 4.173 1.00 96.00 175 GLY A N 1
ATOM 1392 C CA . GLY A 1 175 ? -1.141 -9.278 5.076 1.00 96.00 175 GLY A CA 1
ATOM 1393 C C . GLY A 1 175 ? -0.040 -9.079 6.123 1.00 96.00 175 GLY A C 1
ATOM 1394 O O . GLY A 1 175 ? -0.247 -9.425 7.293 1.00 96.00 175 GLY A O 1
ATOM 1395 N N . HIS A 1 176 ? 1.085 -8.460 5.754 1.00 94.75 176 HIS A N 1
ATOM 1396 C CA . HIS A 1 176 ? 2.122 -8.051 6.704 1.00 94.75 176 HIS A CA 1
ATOM 1397 C C . HIS A 1 176 ? 1.584 -7.066 7.752 1.00 94.75 176 HIS A C 1
ATOM 1399 O O . HIS A 1 176 ? 1.797 -7.284 8.949 1.00 94.75 176 HIS A O 1
ATOM 1405 N N . LEU A 1 177 ? 0.803 -6.053 7.352 1.00 96.50 177 LEU A N 1
ATOM 1406 C CA . LEU A 1 177 ? 0.169 -5.114 8.296 1.00 96.50 177 LEU A CA 1
ATOM 1407 C C . LEU A 1 177 ? -0.804 -5.803 9.271 1.00 96.50 177 LEU A C 1
ATOM 1409 O O . LEU A 1 177 ? -1.004 -5.346 10.400 1.00 96.50 177 LEU A O 1
ATOM 1413 N N . LEU A 1 178 ? -1.396 -6.927 8.862 1.00 95.19 178 LEU A N 1
ATOM 1414 C CA . LEU A 1 178 ? -2.253 -7.755 9.713 1.00 95.19 178 LEU A CA 1
ATOM 1415 C C . LEU A 1 178 ? -1.480 -8.743 10.605 1.00 95.19 178 LEU A C 1
ATOM 1417 O O . LEU A 1 178 ? -2.093 -9.413 11.441 1.00 95.19 178 LEU A O 1
ATOM 1421 N N . GLY A 1 179 ? -0.154 -8.832 10.465 1.00 89.38 179 GLY A N 1
ATOM 1422 C CA . GLY A 1 179 ? 0.681 -9.808 11.171 1.00 89.38 179 GLY A CA 1
ATOM 1423 C C . GLY A 1 179 ? 0.470 -11.248 10.690 1.00 89.38 179 GLY A C 1
ATOM 1424 O O . GLY A 1 179 ? 0.666 -12.191 11.454 1.00 89.38 179 GLY A O 1
ATOM 1425 N N . LEU A 1 180 ? 0.014 -11.434 9.447 1.00 84.12 180 LEU A N 1
ATOM 1426 C CA . LEU A 1 180 ? -0.264 -12.757 8.874 1.00 84.12 180 LEU A CA 1
ATOM 1427 C C . LEU A 1 180 ? 0.952 -13.384 8.192 1.00 84.12 180 LEU A C 1
ATOM 1429 O O . LEU A 1 180 ? 0.955 -14.590 7.957 1.00 84.12 180 LEU A O 1
ATOM 1433 N N . VAL A 1 181 ? 1.974 -12.580 7.909 1.00 65.44 181 VAL A N 1
ATOM 1434 C CA . VAL A 1 181 ? 3.193 -13.010 7.228 1.00 65.44 181 VAL A CA 1
ATOM 1435 C C . VAL A 1 181 ? 4.387 -12.661 8.111 1.00 65.44 181 VAL A C 1
ATOM 1437 O O . VAL A 1 181 ? 4.599 -11.491 8.442 1.00 65.44 181 VAL A O 1
ATOM 1440 N N . ASN A 1 182 ? 5.098 -13.699 8.561 1.00 54.69 182 ASN A N 1
ATOM 1441 C CA . ASN A 1 182 ? 6.349 -13.670 9.334 1.00 54.69 182 ASN A CA 1
ATOM 1442 C C . ASN A 1 182 ? 6.419 -12.763 10.576 1.00 54.69 182 ASN A C 1
ATOM 1444 O O . ASN A 1 182 ? 7.477 -12.613 11.182 1.00 54.69 182 ASN A O 1
ATOM 1448 N N . ASN A 1 183 ? 5.281 -12.251 11.051 1.00 50.25 183 ASN A N 1
ATOM 1449 C CA . ASN A 1 183 ? 5.173 -11.418 12.246 1.00 50.25 183 ASN A CA 1
ATOM 1450 C C . ASN A 1 183 ? 4.070 -11.933 13.180 1.00 50.25 183 ASN A C 1
ATOM 1452 O O . ASN A 1 183 ? 2.968 -11.397 13.245 1.00 50.25 183 ASN A O 1
ATOM 1456 N N . GLY A 1 184 ? 4.392 -12.980 13.948 1.00 45.38 184 GLY A N 1
ATOM 1457 C CA . GLY A 1 184 ? 3.524 -13.531 15.000 1.00 45.38 184 GLY A CA 1
ATOM 1458 C C . GLY A 1 184 ? 2.723 -14.779 14.611 1.00 45.38 184 GLY A C 1
ATOM 1459 O O . GLY A 1 184 ? 2.120 -15.396 15.490 1.00 45.38 184 GLY A O 1
ATOM 1460 N N . TYR A 1 185 ? 2.768 -15.190 13.340 1.00 46.22 185 TYR A N 1
ATOM 1461 C CA . TYR A 1 185 ? 2.207 -16.443 12.830 1.00 46.22 185 TYR A CA 1
ATOM 1462 C C . TYR A 1 185 ? 3.152 -17.048 11.780 1.00 46.22 185 TYR A C 1
ATOM 1464 O O . TYR A 1 185 ? 3.542 -16.365 10.840 1.00 46.22 185 TYR A O 1
ATOM 1472 N N . THR A 1 186 ? 3.521 -18.322 11.942 1.00 54.94 186 THR A N 1
ATOM 1473 C CA . THR A 1 186 ? 4.246 -19.099 10.922 1.00 54.94 186 THR A CA 1
ATOM 1474 C C . THR A 1 186 ? 3.240 -20.008 10.229 1.00 54.94 186 THR A C 1
ATOM 1476 O O . THR A 1 186 ? 2.656 -20.888 10.870 1.00 54.94 186 THR A O 1
ATOM 1479 N N . SER A 1 187 ? 3.015 -19.786 8.934 1.00 54.78 187 SER A N 1
ATOM 1480 C CA . SER A 1 187 ? 2.140 -20.645 8.133 1.00 54.78 187 SER A CA 1
ATOM 1481 C C . SER A 1 187 ? 2.725 -22.060 8.027 1.00 54.78 187 SER A C 1
ATOM 1483 O O . SER A 1 187 ? 3.934 -22.212 7.864 1.00 54.78 187 SER A O 1
ATOM 1485 N N . PRO A 1 188 ? 1.901 -23.122 8.068 1.00 60.19 188 PRO A N 1
ATOM 1486 C CA . PRO A 1 188 ? 2.349 -24.479 7.755 1.00 60.19 188 PRO A CA 1
ATOM 1487 C C . PRO A 1 188 ? 2.582 -24.712 6.249 1.00 60.19 188 PRO A C 1
ATOM 1489 O O . PRO A 1 188 ? 3.038 -25.791 5.871 1.00 60.19 188 PRO A O 1
ATOM 1492 N N . HIS A 1 189 ? 2.239 -23.745 5.392 1.00 60.50 189 HIS A N 1
ATOM 1493 C CA . HIS A 1 189 ? 2.460 -23.793 3.949 1.00 60.50 189 HIS A CA 1
ATOM 1494 C C . HIS A 1 189 ? 3.560 -22.818 3.546 1.00 60.50 189 HIS A C 1
ATOM 1496 O O . HIS A 1 189 ? 3.559 -21.680 4.006 1.00 60.50 189 HIS A O 1
ATOM 1502 N N . ASP A 1 190 ? 4.456 -23.267 2.671 1.00 57.72 190 ASP A N 1
ATOM 1503 C CA . ASP A 1 190 ? 5.484 -22.430 2.060 1.00 57.72 190 ASP A CA 1
ATOM 1504 C C . ASP A 1 190 ? 4.833 -21.490 1.035 1.00 57.72 190 ASP A C 1
ATOM 1506 O O . ASP A 1 190 ? 4.090 -21.937 0.155 1.00 57.72 190 ASP A O 1
ATOM 1510 N N . HIS A 1 191 ? 5.010 -20.192 1.236 1.00 60.75 191 HIS A N 1
ATOM 1511 C CA . HIS A 1 191 ? 4.361 -19.117 0.477 1.00 60.75 191 HIS A CA 1
ATOM 1512 C C . HIS A 1 191 ? 5.256 -17.870 0.398 1.00 60.75 191 HIS A C 1
ATOM 1514 O O . HIS A 1 191 ? 4.767 -16.787 0.081 1.00 60.75 191 HIS A O 1
ATOM 1520 N N . GLU A 1 192 ? 6.540 -18.034 0.725 1.00 56.00 192 GLU A N 1
ATOM 1521 C CA . GLU A 1 192 ? 7.565 -16.993 0.741 1.00 56.00 192 GLU A CA 1
ATOM 1522 C C . GLU A 1 192 ? 8.393 -17.067 -0.547 1.00 56.00 192 GLU A C 1
ATOM 1524 O O . GLU A 1 192 ? 8.612 -18.157 -1.081 1.00 56.00 192 GLU A O 1
ATOM 1529 N N . ASP A 1 193 ? 8.887 -15.923 -1.023 1.00 51.56 193 ASP A N 1
ATOM 1530 C CA . ASP A 1 193 ? 10.063 -15.913 -1.892 1.00 51.56 193 ASP A CA 1
ATOM 1531 C C . ASP A 1 193 ? 11.322 -15.983 -1.020 1.00 51.56 193 ASP A C 1
ATOM 1533 O O . ASP A 1 193 ? 11.352 -15.486 0.105 1.00 51.56 193 ASP A O 1
ATOM 1537 N N . SER A 1 194 ? 12.371 -16.630 -1.524 1.00 44.97 194 SER A N 1
ATOM 1538 C CA . SER A 1 194 ? 13.657 -16.662 -0.828 1.00 44.97 194 SER A CA 1
ATOM 1539 C C . SER A 1 194 ? 14.277 -15.266 -0.824 1.00 44.97 194 SER A C 1
ATOM 1541 O O . SER A 1 194 ? 14.560 -14.748 -1.909 1.00 44.97 194 SER A O 1
ATOM 1543 N N . GLU A 1 195 ? 14.520 -14.706 0.362 1.00 50.66 195 GLU A N 1
ATOM 1544 C CA . GLU A 1 195 ? 15.336 -13.493 0.521 1.00 50.66 195 GLU A CA 1
ATOM 1545 C C . GLU A 1 195 ? 16.755 -13.646 -0.049 1.00 50.66 195 GLU A C 1
ATOM 1547 O O . GLU A 1 195 ? 17.369 -14.733 0.113 1.00 50.66 195 GLU A O 1
#

pLDDT: mean 86.95, std 18.77, range [38.84, 98.94]

InterPro domains:
  IPR024079 Metallopeptidase, catalytic domain superfamily [G3DSA:3.40.390.10] (31-185)

Foldseek 3Di:
DDDDDDPPPPPPPCPVPVVVVVVCVVDPQFQFFQSCLCVLAELPQAQEEEEEEEEEPPLDADPVLVVLLVVVSVVRHNHPYYYYDYYYDHDPDQEDEPVRVVVVCVVPDPDDDDPRYHYAYEYEYEHAYPVDRLDQKAQRTLRYIYGHRVNLCVPADDPRHSNNSSSVRSVVSVCRNNCNPPRPDDDPDDDDDDD

Sequence (195 aa):
MRNIILFLVFVVLTSSGCLDSLKDEIVSCENKVGECRYEILQASKYSKLHIEINYVSDNEPDSEAVDLLRQRIEQVTDKSTITISQNSFGSTDTSYSLEEIMNIEESQREHFKGDGKFVIHILYLNGEFEDNDKTLGLAYTGSSFAIFKEKVEDSAFLLISARDVEKSVLVHEYGHLLGLVNNGYTSPHDHEDSE

Secondary structure (DSSP, 8-state):
---------------HHHHHHHHHHHT-GGGSTTTTHHHHH-TTT-SEEEEEEEEETT-PPPHHHHHHHHHHHHHH---SEEEEEEEEE----SEE-HHHHHHHHHHH----SBTTEEEEEEEEESSEETT-TT-SEEE-SSSEEEEEHHHHHHT-BTTB-HHHHHHHHHHHHHHHHTT-SSSS---SS--PPP-

Organism: NCBI:txid408172